Protein AF-0000000085169807 (afdb_homodimer)

Nearest PDB structures (foldseek):
  6jpi-assembly1_C  TM=6.094E-01  e=1.001E-01  Pseudomonas aeruginosa PAO1
  3f52-assembly1_A  TM=5.829E-01  e=1.635E-01  Corynebacterium glutamicum
  5d4z-assembly6_Y  TM=4.949E-01  e=1.245E-01  Salmonella phage SPC32H
  5d4z-assembly3_F  TM=4.821E-01  e=2.033E-01  Salmonella phage SPC32H
  2eby-assembly1_B  TM=5.658E-01  e=5.729E-01  Escherichia coli

InterPro domains:
  IPR001387 Cro/C1-type, helix-turn-helix domain [PF01381] (20-61)
  IPR001387 Cro/C1-type, helix-turn-helix domain [PS50943] (21-62)
  IPR001387 Cro/C1-type, helix-turn-helix domain [SM00530] (6-62)
  IPR001387 Cro/C1-type, helix-turn-helix domain [cd00093] (5-62)
  IPR010982 Lambda repressor-like, DNA-binding domain superfamily [G3DSA:1.10.260.40] (3-76)
  IPR010982 Lambda repressor-like, DNA-binding domain superfamily [SSF47413] (18-60)

pLDDT: mean 90.64, std 15.76, range [34.31, 98.38]

Sequence (206 aa):
MNTLEYLDEAKNRLGLPSDYALAKALKVSQPTISGYRAGRSRIDDDVALKLANLIGRDPLEVIATANIERAKTPEMKALWMGLLEKISKSFDTLMPRRSPRLAMNTLEYLDEAKNRLGLPSDYALAKALKVSQPTISGYRAGRSRIDDDVALKLANLIGRDPLEVIATANIERAKTPEMKALWMGLLEKISKSFDTLMPRRSPRLA

Structure (mmCIF, N/CA/C/O backbone):
data_AF-0000000085169807-model_v1
#
loop_
_entity.id
_entity.type
_entity.pdbx_description
1 polymer 'Phage protein'
#
loop_
_atom_site.group_PDB
_atom_site.id
_atom_site.type_symbol
_atom_site.label_atom_id
_atom_site.label_alt_id
_atom_site.label_comp_id
_atom_site.label_asym_id
_atom_site.label_entity_id
_atom_site.label_seq_id
_atom_site.pdbx_PDB_ins_code
_atom_site.Cartn_x
_atom_site.Cartn_y
_atom_site.Cartn_z
_atom_site.occupancy
_atom_site.B_iso_or_equiv
_atom_site.auth_seq_id
_atom_site.auth_comp_id
_atom_site.auth_asym_id
_atom_site.auth_atom_id
_atom_site.pdbx_PDB_model_num
ATOM 1 N N . MET A 1 1 ? -7.969 -14.438 5.27 1 87.69 1 MET A N 1
ATOM 2 C CA . MET A 1 1 ? -6.918 -14.836 4.332 1 87.69 1 MET A CA 1
ATOM 3 C C . MET A 1 1 ? -5.625 -14.078 4.617 1 87.69 1 MET A C 1
ATOM 5 O O . MET A 1 1 ? -5.652 -12.945 5.098 1 87.69 1 MET A O 1
ATOM 9 N N . ASN A 1 2 ? -4.434 -14.891 4.441 1 96.31 2 ASN A N 1
ATOM 10 C CA . ASN A 1 2 ? -3.125 -14.258 4.562 1 96.31 2 ASN A CA 1
ATOM 11 C C . ASN A 1 2 ? -2.379 -14.258 3.232 1 96.31 2 ASN A C 1
ATOM 13 O O . ASN A 1 2 ? -2.906 -14.711 2.219 1 96.31 2 ASN A O 1
ATOM 17 N N . THR A 1 3 ? -1.13 -13.703 3.174 1 97.69 3 THR A N 1
ATOM 18 C CA . THR A 1 3 ? -0.435 -13.5 1.907 1 97.69 3 THR A CA 1
ATOM 19 C C . THR A 1 3 ? -0.01 -14.828 1.3 1 97.69 3 THR A C 1
ATOM 21 O O . THR A 1 3 ? 0.041 -14.977 0.077 1 97.69 3 THR A O 1
ATOM 24 N N . LEU A 1 4 ? 0.294 -15.852 2.129 1 97.62 4 LEU A N 1
ATOM 25 C CA . LEU A 1 4 ? 0.657 -17.172 1.628 1 97.62 4 LEU A CA 1
ATOM 26 C C . LEU A 1 4 ? -0.527 -17.828 0.927 1 97.62 4 LEU A C 1
ATOM 28 O O . LEU A 1 4 ? -0.35 -18.531 -0.073 1 97.62 4 LEU A O 1
ATOM 32 N N . GLU A 1 5 ? -1.674 -17.609 1.477 1 97.81 5 GLU A N 1
ATOM 33 C CA . GLU A 1 5 ? -2.883 -18.125 0.848 1 97.81 5 GLU A CA 1
ATOM 34 C C . GLU A 1 5 ? -3.133 -17.469 -0.503 1 97.81 5 GLU A C 1
ATOM 36 O O . GLU A 1 5 ? -3.629 -18.109 -1.433 1 97.81 5 GLU A O 1
ATOM 41 N N . TYR A 1 6 ? -2.828 -16.156 -0.603 1 97.94 6 TYR A N 1
ATOM 42 C CA . TYR A 1 6 ? -2.941 -15.484 -1.896 1 97.94 6 TYR A CA 1
ATOM 43 C C . TYR A 1 6 ? -1.972 -16.094 -2.904 1 97.94 6 TYR A C 1
ATOM 45 O O . TYR A 1 6 ? -2.293 -16.203 -4.09 1 97.94 6 TYR A O 1
ATOM 53 N N . LEU A 1 7 ? -0.756 -16.469 -2.438 1 98 7 LEU A N 1
ATOM 54 C CA . LEU A 1 7 ? 0.203 -17.125 -3.316 1 98 7 LEU A CA 1
ATOM 55 C C . LEU A 1 7 ? -0.348 -18.453 -3.826 1 98 7 LEU A C 1
ATOM 57 O O . LEU A 1 7 ? -0.228 -18.766 -5.012 1 98 7 LEU A O 1
ATOM 61 N N . ASP A 1 8 ? -0.924 -19.203 -2.936 1 97.94 8 ASP A N 1
ATOM 62 C CA . ASP A 1 8 ? -1.529 -20.469 -3.316 1 97.94 8 ASP A CA 1
ATOM 63 C C . ASP A 1 8 ? -2.674 -20.266 -4.305 1 97.94 8 ASP A C 1
ATOM 65 O O . ASP A 1 8 ? -2.814 -21.016 -5.27 1 97.94 8 ASP A O 1
ATOM 69 N N . GLU A 1 9 ? -3.479 -19.25 -4.023 1 97.56 9 GLU A N 1
ATOM 70 C CA . GLU A 1 9 ? -4.578 -18.938 -4.934 1 97.56 9 GLU A CA 1
ATOM 71 C C . GLU A 1 9 ? -4.059 -18.594 -6.328 1 97.56 9 GLU A C 1
ATOM 73 O O . GLU A 1 9 ? -4.645 -19.016 -7.328 1 97.56 9 GLU A O 1
ATOM 78 N N . ALA A 1 10 ? -3.016 -17.859 -6.391 1 97.5 10 ALA A N 1
ATOM 79 C CA . ALA A 1 10 ? -2.412 -17.5 -7.672 1 97.5 10 ALA A CA 1
ATOM 80 C C . ALA A 1 10 ? -1.916 -18.75 -8.406 1 97.5 10 ALA A C 1
ATOM 82 O O . ALA A 1 10 ? -2.133 -18.891 -9.609 1 97.5 10 ALA A O 1
ATOM 83 N N . LYS A 1 11 ? -1.208 -19.594 -7.656 1 97.12 11 LYS A N 1
ATOM 84 C CA . LYS A 1 11 ? -0.719 -20.844 -8.242 1 97.12 11 LYS A CA 1
ATOM 85 C C . LYS A 1 11 ? -1.866 -21.656 -8.828 1 97.12 11 LYS A C 1
ATOM 87 O O . LYS A 1 11 ? -1.775 -22.141 -9.961 1 97.12 11 LYS A O 1
ATOM 92 N N . ASN A 1 12 ? -2.926 -21.781 -8.094 1 96.75 12 ASN A N 1
ATOM 93 C CA . ASN A 1 12 ? -4.086 -22.562 -8.508 1 96.75 12 ASN A CA 1
ATOM 94 C C . ASN A 1 12 ? -4.789 -21.938 -9.711 1 96.75 12 ASN A C 1
ATOM 96 O O . ASN A 1 12 ? -5.137 -22.625 -10.664 1 96.75 12 ASN A O 1
ATOM 100 N N . ARG A 1 13 ? -4.977 -20.703 -9.641 1 96.06 13 ARG A N 1
ATOM 101 C CA . ARG A 1 13 ? -5.684 -19.984 -10.703 1 96.06 13 ARG A CA 1
ATOM 102 C C . ARG A 1 13 ? -4.926 -20.078 -12.023 1 96.06 13 ARG A C 1
ATOM 104 O O . ARG A 1 13 ? -5.535 -20.188 -13.086 1 96.06 13 ARG A O 1
ATOM 111 N N . LEU A 1 14 ? -3.65 -19.969 -11.898 1 95.69 14 LEU A N 1
ATOM 112 C CA . LEU A 1 14 ? -2.826 -19.969 -13.102 1 95.69 14 LEU A CA 1
ATOM 113 C C . LEU A 1 14 ? -2.432 -21.391 -13.492 1 95.69 14 LEU A C 1
ATOM 115 O O . LEU A 1 14 ? -1.774 -21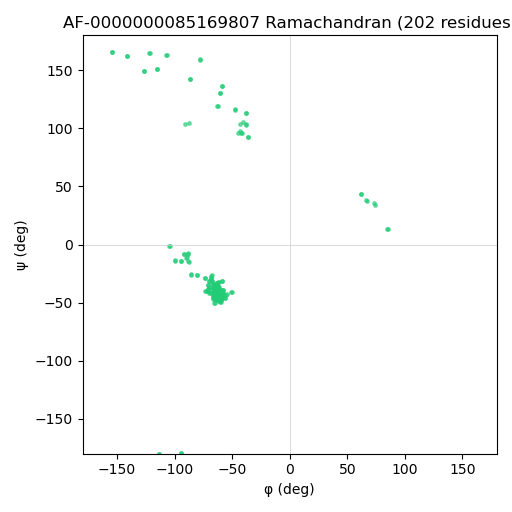.594 -14.508 1 95.69 14 LEU A O 1
ATOM 119 N N . GLY A 1 15 ? -2.732 -22.359 -12.648 1 96.81 15 GLY A N 1
ATOM 120 C CA . GLY A 1 15 ? -2.375 -23.734 -12.914 1 96.81 15 GLY A CA 1
ATOM 121 C C . GLY A 1 15 ? -0.879 -23.984 -12.891 1 96.81 15 GLY A C 1
ATOM 122 O O . GLY A 1 15 ? -0.354 -24.734 -13.719 1 96.81 15 GLY A O 1
ATOM 123 N N . LEU A 1 16 ? -0.203 -23.344 -12.008 1 96.44 16 LEU A N 1
ATOM 124 C CA . LEU A 1 16 ? 1.249 -23.469 -11.953 1 96.44 16 LEU A CA 1
ATOM 125 C C . LEU A 1 16 ? 1.659 -24.672 -11.102 1 96.44 16 LEU A C 1
ATOM 127 O O . LEU A 1 16 ? 1.077 -24.906 -10.039 1 96.44 16 LEU A O 1
ATOM 131 N N . PRO A 1 17 ? 2.711 -25.359 -11.531 1 95.94 17 PRO A N 1
ATOM 132 C CA . PRO A 1 17 ? 3.076 -26.609 -10.883 1 95.94 17 PRO A CA 1
ATOM 133 C C . PRO A 1 17 ? 4.02 -26.406 -9.695 1 95.94 17 PRO A C 1
ATOM 135 O O . PRO A 1 17 ? 4.254 -27.344 -8.922 1 95.94 17 PRO A O 1
ATOM 138 N N . SER A 1 18 ? 4.629 -25.188 -9.578 1 97.06 18 SER A N 1
ATOM 139 C CA . SER A 1 18 ? 5.656 -25 -8.555 1 97.06 18 SER A CA 1
ATOM 140 C C . SER A 1 18 ? 5.766 -23.531 -8.141 1 97.06 18 SER A C 1
ATOM 142 O O . SER A 1 18 ? 5.25 -22.656 -8.828 1 97.06 18 SER A O 1
ATOM 144 N N . ASP A 1 19 ? 6.438 -23.312 -7.031 1 97.19 19 ASP A N 1
ATOM 145 C CA . ASP A 1 19 ? 6.723 -21.953 -6.582 1 97.19 19 ASP A CA 1
ATOM 146 C C . ASP A 1 19 ? 7.691 -21.25 -7.531 1 97.19 19 ASP A C 1
ATOM 148 O O . ASP A 1 19 ? 7.637 -20.031 -7.691 1 97.19 19 ASP A O 1
ATOM 152 N N . TYR A 1 20 ? 8.539 -22.031 -8.109 1 97.06 20 TYR A N 1
ATOM 153 C CA . TYR A 1 20 ? 9.438 -21.484 -9.117 1 97.06 20 TYR A CA 1
ATOM 154 C C . TYR A 1 20 ? 8.656 -20.859 -10.266 1 97.06 20 TYR A C 1
ATOM 156 O O . TYR A 1 20 ? 8.945 -19.734 -10.68 1 97.06 20 TYR A O 1
ATOM 164 N N . ALA A 1 21 ? 7.605 -21.625 -10.734 1 97.81 21 ALA A N 1
ATOM 165 C CA . ALA A 1 21 ? 6.746 -21.109 -11.797 1 97.81 21 ALA A CA 1
ATOM 166 C C . ALA A 1 21 ? 5.992 -19.859 -11.336 1 97.81 21 ALA A C 1
ATOM 168 O O . ALA A 1 21 ? 5.82 -18.906 -12.109 1 97.81 21 ALA A O 1
ATOM 169 N N . LEU A 1 22 ? 5.562 -19.859 -10.109 1 97.69 22 LEU A N 1
ATOM 170 C CA . LEU A 1 22 ? 4.875 -18.703 -9.531 1 97.69 22 LEU A CA 1
ATOM 171 C C . LEU A 1 22 ? 5.797 -17.5 -9.477 1 97.69 22 LEU A C 1
ATOM 173 O O . LEU A 1 22 ? 5.371 -16.375 -9.75 1 97.69 22 LEU A O 1
ATOM 177 N N . ALA A 1 23 ? 7.102 -17.719 -9.078 1 97.88 23 ALA A N 1
ATOM 178 C CA . ALA A 1 23 ? 8.086 -16.641 -9.008 1 97.88 23 ALA A CA 1
ATOM 179 C C . ALA A 1 23 ? 8.242 -15.953 -10.367 1 97.88 23 ALA A C 1
ATOM 181 O O . ALA A 1 23 ? 8.297 -14.719 -10.438 1 97.88 23 ALA A O 1
ATOM 182 N N . LYS A 1 24 ? 8.203 -16.781 -11.383 1 97 24 LYS A N 1
ATOM 183 C CA . LYS A 1 24 ? 8.312 -16.234 -12.734 1 97 24 LYS A CA 1
ATOM 184 C C . LYS A 1 24 ? 7.094 -15.398 -13.102 1 97 24 LYS A C 1
ATOM 186 O O . LYS A 1 24 ? 7.227 -14.312 -13.656 1 97 24 LYS A O 1
ATOM 191 N N . ALA A 1 25 ? 5.965 -15.898 -12.719 1 96.25 25 ALA A N 1
ATOM 192 C CA . ALA A 1 25 ? 4.723 -15.188 -13.008 1 96.25 25 ALA A CA 1
ATOM 193 C C . ALA A 1 25 ? 4.68 -13.844 -12.281 1 96.25 25 ALA A C 1
ATOM 195 O O . ALA A 1 25 ? 4.156 -12.859 -12.82 1 96.25 25 ALA A O 1
ATOM 196 N N . LEU A 1 26 ? 5.258 -13.75 -11.117 1 96.88 26 LEU A N 1
ATOM 197 C CA . LEU A 1 26 ? 5.262 -12.547 -10.289 1 96.88 26 LEU A CA 1
ATOM 198 C C . LEU A 1 26 ? 6.484 -11.688 -10.578 1 96.88 26 LEU A C 1
ATOM 200 O O . LEU A 1 26 ? 6.617 -10.586 -10.039 1 96.88 26 LEU A O 1
ATOM 204 N N . LYS A 1 27 ? 7.387 -12.211 -11.367 1 96.12 27 LYS A N 1
ATOM 205 C CA . LYS A 1 27 ? 8.625 -11.547 -11.742 1 96.12 27 LYS A CA 1
ATOM 206 C C . LYS A 1 27 ? 9.5 -11.273 -10.516 1 96.12 27 LYS A C 1
ATOM 208 O O . LYS A 1 27 ? 10 -10.164 -10.336 1 96.12 27 LYS A O 1
ATOM 213 N N . VAL A 1 28 ? 9.555 -12.273 -9.703 1 96.69 28 VAL A N 1
ATOM 214 C CA . VAL A 1 28 ? 10.5 -12.258 -8.586 1 96.69 28 VAL A CA 1
ATOM 215 C C . VAL A 1 28 ? 11.43 -13.461 -8.68 1 96.69 28 VAL A C 1
ATOM 217 O O . VAL A 1 28 ? 11.172 -14.398 -9.445 1 96.69 28 VAL A O 1
ATOM 220 N N . SER A 1 29 ? 12.508 -13.352 -7.91 1 97.44 29 SER A N 1
ATOM 221 C CA . SER A 1 29 ? 13.469 -14.445 -7.945 1 97.44 29 SER A CA 1
ATOM 222 C C . SER A 1 29 ? 12.984 -15.633 -7.121 1 97.44 29 SER A C 1
ATOM 224 O O . SER A 1 29 ? 12.117 -15.484 -6.254 1 97.44 29 SER A O 1
ATOM 226 N N . GLN A 1 30 ? 13.523 -16.781 -7.418 1 97.25 30 GLN A N 1
ATOM 227 C CA . GLN A 1 30 ? 13.203 -18 -6.676 1 97.25 30 GLN A CA 1
ATOM 228 C C . GLN A 1 30 ? 13.539 -17.844 -5.195 1 97.25 30 GLN A C 1
ATOM 230 O O . GLN A 1 30 ? 12.75 -18.234 -4.332 1 97.25 30 GLN A O 1
ATOM 235 N N . PRO A 1 31 ? 14.688 -17.234 -4.898 1 98.06 31 PRO A N 1
ATOM 236 C CA . PRO A 1 31 ? 14.969 -17.047 -3.473 1 98.06 31 PRO A CA 1
ATOM 237 C C . PRO A 1 31 ? 13.938 -16.156 -2.787 1 98.06 31 PRO A C 1
ATOM 239 O O . PRO A 1 31 ? 13.625 -16.344 -1.608 1 98.06 31 PRO A O 1
ATOM 242 N N . THR A 1 32 ? 13.391 -15.195 -3.51 1 97.69 32 THR A N 1
ATOM 243 C CA . THR A 1 32 ? 12.406 -14.273 -2.947 1 97.69 32 THR A CA 1
ATOM 244 C C . THR A 1 32 ? 11.125 -15.016 -2.568 1 97.69 32 THR A C 1
ATOM 246 O O . THR A 1 32 ? 10.633 -14.883 -1.445 1 97.69 32 THR A O 1
ATOM 249 N N . ILE A 1 33 ? 10.617 -15.812 -3.535 1 97.69 33 ILE A N 1
ATOM 250 C CA . ILE A 1 33 ? 9.391 -16.547 -3.258 1 97.69 33 ILE A CA 1
ATOM 251 C C . ILE A 1 33 ? 9.641 -17.578 -2.15 1 97.69 33 ILE A C 1
ATOM 253 O O . ILE A 1 33 ? 8.781 -17.781 -1.289 1 97.69 33 ILE A O 1
ATOM 257 N N . SER A 1 34 ? 10.773 -18.219 -2.18 1 97.88 34 SER A N 1
ATOM 258 C CA . SER A 1 34 ? 11.141 -19.156 -1.121 1 97.88 34 SER A CA 1
ATOM 259 C C . SER A 1 34 ? 11.188 -18.469 0.236 1 97.88 34 SER A C 1
ATOM 261 O O . SER A 1 34 ? 10.766 -19.031 1.244 1 97.88 34 SER A O 1
ATOM 263 N N . GLY A 1 35 ? 11.68 -17.266 0.287 1 97.75 35 GLY A N 1
ATOM 264 C CA . GLY A 1 35 ? 11.711 -16.469 1.508 1 97.75 35 GLY A CA 1
ATOM 265 C C . GLY A 1 35 ? 10.328 -16.141 2.043 1 97.75 35 GLY A C 1
ATOM 266 O O . GLY A 1 35 ? 10.109 -16.172 3.256 1 97.75 35 GLY A O 1
ATOM 267 N N . TYR A 1 36 ? 9.445 -15.836 1.126 1 97.69 36 TYR A N 1
ATOM 268 C CA . TYR A 1 36 ? 8.062 -15.602 1.532 1 97.69 36 TYR A CA 1
ATOM 269 C C . TYR A 1 36 ? 7.473 -16.844 2.201 1 97.69 36 TYR A C 1
ATOM 271 O O . TYR A 1 36 ? 6.871 -16.75 3.273 1 97.69 36 TYR A O 1
ATOM 279 N N . ARG A 1 37 ? 7.711 -18 1.562 1 97 37 ARG A N 1
ATOM 280 C CA . ARG A 1 37 ? 7.152 -19.266 2.023 1 97 37 ARG A CA 1
ATOM 281 C C . ARG A 1 37 ? 7.746 -19.656 3.369 1 97 37 ARG A C 1
ATOM 283 O O . ARG A 1 37 ? 7.039 -20.188 4.234 1 97 37 ARG A O 1
ATOM 290 N N . ALA A 1 38 ? 8.984 -19.312 3.531 1 97.38 38 ALA A N 1
ATOM 291 C CA . ALA A 1 38 ? 9.711 -19.719 4.73 1 97.38 38 ALA A CA 1
ATOM 292 C C . ALA A 1 38 ? 9.547 -18.688 5.844 1 97.38 38 ALA A C 1
ATOM 294 O O . ALA A 1 38 ? 10 -18.906 6.973 1 97.38 38 ALA A O 1
ATOM 295 N N . GLY A 1 39 ? 9.023 -17.562 5.555 1 96.12 39 GLY A N 1
ATOM 296 C CA . GLY A 1 39 ? 8.828 -16.531 6.555 1 96.12 39 GLY A CA 1
ATOM 297 C C . GLY A 1 39 ? 10.062 -15.672 6.773 1 96.12 39 GLY A C 1
ATOM 298 O O . GLY A 1 39 ? 10.133 -14.914 7.742 1 96.12 39 GLY A O 1
ATOM 299 N N . ARG A 1 40 ? 11.023 -15.773 5.879 1 96.88 40 ARG A N 1
ATOM 300 C CA . ARG A 1 40 ? 12.258 -15.008 5.992 1 96.88 40 ARG A CA 1
ATOM 301 C C . ARG A 1 40 ? 12.062 -13.578 5.492 1 96.88 40 ARG A C 1
ATOM 303 O O . ARG A 1 40 ? 12.828 -12.68 5.848 1 96.88 40 ARG A O 1
ATOM 310 N N . SER A 1 41 ? 11.125 -13.352 4.605 1 96.19 41 SER A N 1
ATOM 311 C CA . SER A 1 41 ? 10.734 -12.039 4.102 1 96.19 41 SER A CA 1
ATOM 312 C C . SER A 1 41 ? 9.227 -11.945 3.906 1 96.19 41 SER A C 1
ATOM 314 O O . SER A 1 41 ? 8.523 -12.961 3.955 1 96.19 41 SER A O 1
ATOM 316 N N . ARG A 1 42 ? 8.805 -10.766 3.822 1 96.19 42 ARG A N 1
ATOM 317 C CA . ARG A 1 42 ? 7.375 -10.547 3.662 1 96.19 42 ARG A CA 1
ATOM 318 C C . ARG A 1 42 ? 7.066 -9.906 2.312 1 96.19 42 ARG A C 1
ATOM 320 O O . ARG A 1 42 ? 7.898 -9.188 1.758 1 96.19 42 ARG A O 1
ATOM 327 N N . ILE A 1 43 ? 5.961 -10.188 1.87 1 97.25 43 ILE A N 1
ATOM 328 C CA . ILE A 1 43 ? 5.512 -9.648 0.591 1 97.25 43 ILE A CA 1
ATOM 329 C C . ILE A 1 43 ? 5.469 -8.125 0.657 1 97.25 43 ILE A C 1
ATOM 331 O O . ILE A 1 43 ? 4.953 -7.555 1.62 1 97.25 43 ILE A O 1
ATOM 335 N N . ASP A 1 44 ? 6.055 -7.496 -0.326 1 96.19 44 ASP A N 1
ATOM 336 C CA . ASP A 1 44 ? 6.016 -6.039 -0.365 1 96.19 44 ASP A CA 1
ATOM 337 C C . ASP A 1 44 ? 4.855 -5.539 -1.224 1 96.19 44 ASP A C 1
ATOM 339 O O . ASP A 1 44 ? 4.07 -6.34 -1.737 1 96.19 44 ASP A O 1
ATOM 343 N N . ASP A 1 45 ? 4.68 -4.27 -1.383 1 97.5 45 ASP A N 1
ATOM 344 C CA . ASP A 1 45 ? 3.494 -3.711 -2.02 1 97.5 45 ASP A CA 1
ATOM 345 C C . ASP A 1 45 ? 3.492 -3.994 -3.521 1 97.5 45 ASP A C 1
ATOM 347 O O . ASP A 1 45 ? 2.43 -4.168 -4.125 1 97.5 45 ASP A O 1
ATOM 351 N N . ASP A 1 46 ? 4.719 -3.982 -4.137 1 97.75 46 ASP A N 1
ATOM 352 C CA . ASP A 1 46 ? 4.812 -4.301 -5.559 1 97.75 46 ASP A CA 1
ATOM 353 C C . ASP A 1 46 ? 4.293 -5.711 -5.84 1 97.75 46 ASP A C 1
ATOM 355 O O . ASP A 1 46 ? 3.459 -5.906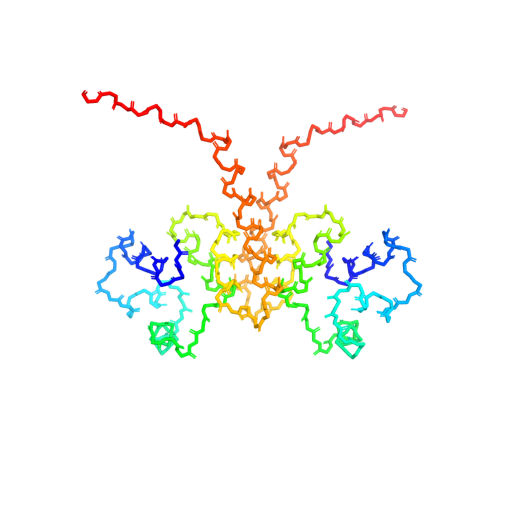 -6.723 1 97.75 46 ASP A O 1
ATOM 359 N N . VAL A 1 47 ? 4.785 -6.605 -5.07 1 97.62 47 VAL A N 1
ATOM 360 C CA . VAL A 1 47 ? 4.367 -7.992 -5.25 1 97.62 47 VAL A CA 1
ATOM 361 C C . VAL A 1 47 ? 2.891 -8.141 -4.895 1 97.62 47 VAL A C 1
ATOM 363 O O . VAL A 1 47 ? 2.156 -8.875 -5.559 1 97.62 47 VAL A O 1
ATOM 366 N N . ALA A 1 48 ? 2.41 -7.426 -3.818 1 98.19 48 ALA A N 1
ATOM 367 C CA . ALA A 1 48 ? 1.005 -7.477 -3.424 1 98.19 48 ALA A CA 1
ATOM 368 C C . ALA A 1 48 ? 0.097 -7.02 -4.562 1 98.19 48 ALA A C 1
ATOM 370 O O . ALA A 1 48 ? -0.947 -7.625 -4.812 1 98.19 48 ALA A O 1
ATOM 371 N N . LEU A 1 49 ? 0.521 -5.98 -5.234 1 98.31 49 LEU A N 1
ATOM 372 C CA . LEU A 1 49 ? -0.272 -5.473 -6.348 1 98.31 49 LEU A CA 1
ATOM 373 C C . LEU A 1 49 ? -0.306 -6.477 -7.496 1 98.31 49 LEU A C 1
ATOM 375 O O . LEU A 1 49 ? -1.371 -6.758 -8.047 1 98.31 49 LEU A O 1
ATOM 379 N N . LYS A 1 50 ? 0.84 -7.043 -7.816 1 97.88 50 LYS A N 1
ATOM 380 C CA . LYS A 1 50 ? 0.897 -8.055 -8.867 1 97.88 50 LYS A CA 1
ATOM 381 C C . LYS A 1 50 ? 0.016 -9.258 -8.523 1 97.88 50 LYS A C 1
ATOM 383 O O . LYS A 1 50 ? -0.714 -9.758 -9.375 1 97.88 50 LYS A O 1
ATOM 388 N N . LEU A 1 51 ? 0.135 -9.633 -7.301 1 97.81 51 LEU A N 1
ATOM 389 C CA . LEU A 1 51 ? -0.645 -10.773 -6.824 1 97.81 51 LEU A CA 1
ATOM 390 C C . LEU A 1 51 ? -2.141 -10.492 -6.945 1 97.81 51 LEU A C 1
ATOM 392 O O . LEU A 1 51 ? -2.895 -11.336 -7.438 1 97.81 51 LEU A O 1
ATOM 396 N N . ALA A 1 52 ? -2.564 -9.336 -6.469 1 97.5 52 ALA A N 1
ATOM 397 C CA . ALA A 1 52 ? -3.975 -8.961 -6.551 1 97.5 52 ALA A CA 1
ATOM 398 C C . ALA A 1 52 ? -4.48 -9.031 -7.988 1 97.5 52 ALA A C 1
ATOM 400 O O . ALA A 1 52 ? -5.555 -9.578 -8.25 1 97.5 52 ALA A O 1
ATOM 401 N N . ASN A 1 53 ? -3.697 -8.547 -8.891 1 96.5 53 ASN A N 1
ATOM 402 C CA . ASN A 1 53 ? -4.059 -8.555 -10.305 1 96.5 53 ASN A CA 1
ATOM 403 C C . ASN A 1 53 ? -4.148 -9.977 -10.859 1 96.5 53 ASN A C 1
ATOM 405 O O . ASN A 1 53 ? -5.062 -10.297 -11.617 1 96.5 53 ASN A O 1
ATOM 409 N N . LEU A 1 54 ? -3.223 -10.75 -10.453 1 95.44 54 LEU A N 1
ATOM 410 C CA . LEU A 1 54 ? -3.166 -12.125 -10.945 1 95.44 54 LEU A CA 1
ATOM 411 C C . LEU A 1 54 ? -4.391 -12.914 -10.492 1 95.44 54 LEU A C 1
ATOM 413 O O . LEU A 1 54 ? -4.906 -13.75 -11.242 1 95.44 54 LEU A O 1
ATOM 417 N N . ILE A 1 55 ? -4.863 -12.641 -9.297 1 96.31 55 ILE A N 1
ATOM 418 C CA . ILE A 1 55 ? -5.926 -13.484 -8.758 1 96.31 55 ILE A CA 1
ATOM 419 C C . ILE A 1 55 ? -7.262 -12.75 -8.852 1 96.31 55 ILE A C 1
ATOM 421 O O . ILE A 1 55 ? -8.289 -13.258 -8.383 1 96.31 55 ILE A O 1
ATOM 425 N N . GLY A 1 56 ? -7.238 -11.547 -9.344 1 94.88 56 GLY A N 1
ATOM 426 C CA . GLY A 1 56 ? -8.469 -10.805 -9.57 1 94.88 56 GLY A CA 1
ATOM 427 C C . GLY A 1 56 ? -9.102 -10.289 -8.289 1 94.88 56 GLY A C 1
ATOM 428 O O . GLY A 1 56 ? -10.328 -10.266 -8.172 1 94.88 56 GLY A O 1
ATOM 429 N N . ARG A 1 57 ? -8.391 -9.93 -7.352 1 94.31 57 ARG A N 1
ATOM 430 C CA . ARG A 1 57 ? -8.875 -9.391 -6.086 1 94.31 57 ARG A CA 1
ATOM 431 C C . ARG A 1 57 ? -8.617 -7.887 -6 1 94.31 57 ARG A C 1
ATOM 433 O O . ARG A 1 57 ? -7.797 -7.348 -6.75 1 94.31 57 ARG A O 1
ATOM 440 N N . ASP A 1 58 ? -9.328 -7.324 -5.082 1 94.56 58 ASP A N 1
ATOM 441 C CA . ASP A 1 58 ? -9.109 -5.902 -4.828 1 94.56 58 ASP A CA 1
ATOM 442 C C . ASP A 1 58 ? -7.684 -5.637 -4.355 1 94.56 58 ASP A C 1
ATOM 444 O O . ASP A 1 58 ? -7.254 -6.176 -3.334 1 94.56 58 ASP A O 1
ATOM 448 N N . PRO A 1 59 ? -6.922 -4.824 -5.125 1 96.62 59 PRO A N 1
ATOM 449 C CA . PRO A 1 59 ? -5.547 -4.531 -4.719 1 96.62 59 PRO A CA 1
ATOM 450 C C . PRO A 1 59 ? -5.445 -4.078 -3.262 1 96.62 59 PRO A C 1
ATOM 452 O O . PRO A 1 59 ? -4.516 -4.477 -2.553 1 96.62 59 PRO A O 1
ATOM 455 N N . LEU A 1 60 ? -6.352 -3.281 -2.84 1 96.31 60 LEU A N 1
ATOM 456 C CA . LEU A 1 60 ? -6.281 -2.748 -1.484 1 96.31 60 LEU A CA 1
ATOM 457 C C . LEU A 1 60 ? -6.441 -3.859 -0.453 1 96.31 60 LEU A C 1
ATOM 459 O O . LEU A 1 60 ? -5.836 -3.811 0.619 1 96.31 60 LEU A O 1
ATOM 463 N N . GLU A 1 61 ? -7.262 -4.871 -0.738 1 96.31 61 GLU A N 1
ATOM 464 C CA . GLU A 1 61 ? -7.406 -6.016 0.158 1 96.31 61 GLU A CA 1
ATOM 465 C C . GLU A 1 61 ? -6.074 -6.73 0.364 1 96.31 61 GLU A C 1
ATOM 467 O O . GLU A 1 61 ? -5.68 -7.004 1.5 1 96.31 61 GLU A O 1
ATOM 472 N N . VAL A 1 62 ? -5.383 -6.996 -0.715 1 97.75 62 VAL A N 1
ATOM 473 C CA . VAL A 1 62 ? -4.133 -7.746 -0.664 1 97.75 62 VAL A CA 1
ATOM 474 C C . VAL A 1 62 ? -3.041 -6.887 -0.029 1 97.75 62 VAL A C 1
ATOM 476 O O . VAL A 1 62 ? -2.268 -7.367 0.804 1 97.75 62 VAL A O 1
ATOM 479 N N . ILE A 1 63 ? -3.002 -5.605 -0.355 1 98.19 63 ILE A N 1
ATOM 480 C CA . ILE A 1 63 ? -2.014 -4.68 0.185 1 98.19 63 ILE A CA 1
ATOM 481 C C . ILE A 1 63 ? -2.223 -4.52 1.689 1 98.19 63 ILE A C 1
ATOM 483 O O . ILE A 1 63 ? -1.264 -4.562 2.465 1 98.19 63 ILE A O 1
ATOM 487 N N . ALA A 1 64 ? -3.484 -4.379 2.086 1 98.38 64 ALA A N 1
ATOM 488 C CA . ALA A 1 64 ? -3.779 -4.254 3.51 1 98.38 64 ALA A CA 1
ATOM 489 C C . ALA A 1 64 ? -3.357 -5.508 4.27 1 98.38 64 ALA A C 1
ATOM 491 O O . ALA A 1 64 ? -2.777 -5.418 5.355 1 98.38 64 ALA A O 1
ATOM 492 N N . THR A 1 65 ? -3.652 -6.648 3.688 1 98.19 65 THR A N 1
ATOM 493 C CA . THR A 1 65 ? -3.273 -7.914 4.305 1 98.19 65 THR A CA 1
ATOM 494 C C . THR A 1 65 ? -1.761 -7.996 4.488 1 98.19 65 THR A C 1
ATOM 496 O O . THR A 1 65 ? -1.278 -8.375 5.559 1 98.19 65 THR A O 1
ATOM 499 N N . ALA A 1 66 ? -1.047 -7.613 3.469 1 98.25 66 ALA A N 1
ATOM 500 C CA . ALA A 1 66 ? 0.412 -7.629 3.531 1 98.25 66 ALA A CA 1
ATOM 501 C C . ALA A 1 66 ? 0.927 -6.68 4.609 1 98.25 66 ALA A C 1
ATOM 503 O O . ALA A 1 66 ? 1.852 -7.016 5.352 1 98.25 66 ALA A O 1
ATOM 504 N N . ASN A 1 67 ? 0.326 -5.5 4.719 1 98.38 67 ASN A N 1
ATOM 505 C CA . ASN A 1 67 ? 0.786 -4.504 5.684 1 98.38 67 ASN A CA 1
ATOM 506 C C . ASN A 1 67 ? 0.404 -4.883 7.109 1 98.38 67 ASN A C 1
ATOM 508 O O . ASN A 1 67 ? 1.104 -4.527 8.062 1 98.38 67 ASN A O 1
ATOM 512 N N . ILE A 1 68 ? -0.683 -5.609 7.254 1 98 68 ILE A N 1
ATOM 513 C CA . ILE A 1 68 ? -1.003 -6.164 8.562 1 98 68 ILE A CA 1
ATOM 514 C C . ILE A 1 68 ? 0.114 -7.102 9.016 1 98 68 ILE A C 1
ATOM 516 O O . ILE A 1 68 ? 0.573 -7.027 10.156 1 98 68 ILE A O 1
ATOM 520 N N . GLU A 1 69 ? 0.536 -7.934 8.109 1 97.56 69 GLU A N 1
ATOM 521 C CA . GLU A 1 69 ? 1.569 -8.914 8.422 1 97.56 69 GLU A CA 1
ATOM 522 C C . GLU A 1 69 ? 2.914 -8.242 8.68 1 97.56 69 GLU A C 1
ATOM 524 O O . GLU A 1 69 ? 3.727 -8.742 9.461 1 97.56 69 GLU A O 1
ATOM 529 N N . ARG A 1 70 ? 3.121 -7.078 8.094 1 96.5 70 ARG A N 1
ATOM 530 C CA . ARG A 1 70 ? 4.406 -6.402 8.227 1 96.5 70 ARG A CA 1
ATOM 531 C C . ARG A 1 70 ? 4.387 -5.395 9.375 1 96.5 70 ARG A C 1
ATOM 533 O O . ARG A 1 70 ? 5.434 -4.91 9.805 1 96.5 70 ARG A O 1
ATOM 540 N N . ALA A 1 71 ? 3.258 -5.062 9.867 1 96.69 71 ALA A N 1
ATOM 541 C CA . ALA A 1 71 ? 3.117 -4.023 10.883 1 96.69 71 ALA A CA 1
ATOM 542 C C . ALA A 1 71 ? 3.936 -4.363 12.133 1 96.69 71 ALA A C 1
ATOM 544 O O . ALA A 1 71 ? 3.92 -5.504 12.602 1 96.69 71 ALA A O 1
ATOM 545 N N . LYS A 1 72 ? 4.629 -3.346 12.648 1 94.56 72 LYS A N 1
ATOM 546 C CA . LYS A 1 72 ? 5.543 -3.568 13.766 1 94.56 72 LYS A CA 1
ATOM 547 C C . LYS A 1 72 ? 4.898 -3.164 15.094 1 94.56 72 LYS A C 1
ATOM 549 O O . LYS A 1 72 ? 5.418 -3.479 16.156 1 94.56 72 LYS A O 1
ATOM 554 N N . THR A 1 73 ? 3.779 -2.428 15.062 1 96.62 73 THR A N 1
ATOM 555 C CA . THR A 1 73 ? 3.096 -1.976 16.266 1 96.62 73 THR A CA 1
ATOM 556 C C . THR A 1 73 ? 1.625 -2.385 16.234 1 96.62 73 THR A C 1
ATOM 558 O O . THR A 1 73 ? 1.03 -2.512 15.172 1 96.62 73 THR A O 1
ATOM 561 N N . PRO A 1 74 ? 1.06 -2.623 17.422 1 97.62 74 PRO A N 1
ATOM 562 C CA . PRO A 1 74 ? -0.368 -2.951 17.469 1 97.62 74 PRO A CA 1
ATOM 563 C C . PRO A 1 74 ? -1.245 -1.852 16.875 1 97.62 74 PRO A C 1
ATOM 565 O O . PRO A 1 74 ? -2.295 -2.141 16.297 1 97.62 74 PRO A O 1
ATOM 568 N N . GLU A 1 75 ? -0.819 -0.705 17 1 96.88 75 GLU A N 1
ATOM 569 C CA . GLU A 1 75 ? -1.583 0.426 16.484 1 96.88 75 GLU A CA 1
ATOM 570 C C . GLU A 1 75 ? -1.703 0.362 14.961 1 96.88 75 GLU A C 1
ATOM 572 O O . GLU A 1 75 ? -2.795 0.522 14.414 1 96.88 75 GLU A O 1
ATOM 577 N N . MET A 1 76 ? -0.551 0.127 14.344 1 97.62 76 MET A N 1
ATOM 578 C CA . MET A 1 76 ? -0.584 0.085 12.891 1 97.62 76 MET A CA 1
ATOM 579 C C . MET A 1 76 ? -1.318 -1.158 12.398 1 97.62 76 MET A C 1
ATOM 581 O O . MET A 1 76 ? -2.029 -1.107 11.391 1 97.62 76 MET A O 1
ATOM 585 N N . LYS A 1 77 ? -1.13 -2.213 13.117 1 98.12 77 LYS A N 1
ATOM 586 C CA . LYS A 1 77 ? -1.904 -3.4 12.773 1 98.12 77 LYS A CA 1
ATOM 587 C C . LYS A 1 77 ? -3.402 -3.115 12.82 1 98.12 77 LYS A C 1
ATOM 589 O O . LYS A 1 77 ? -4.145 -3.486 11.906 1 98.12 77 LYS A O 1
ATOM 594 N N . ALA A 1 78 ? -3.836 -2.457 13.828 1 98.25 78 ALA A N 1
ATOM 595 C CA . ALA A 1 78 ? -5.246 -2.129 14.023 1 98.25 78 ALA A CA 1
ATOM 596 C C . ALA A 1 78 ? -5.746 -1.192 12.922 1 98.25 78 ALA A C 1
ATOM 598 O O . ALA A 1 78 ? -6.867 -1.342 12.438 1 98.25 78 ALA A O 1
ATOM 599 N N . LEU A 1 79 ? -4.887 -0.275 12.508 1 97.75 79 LEU A N 1
ATOM 600 C CA . LEU A 1 79 ? -5.27 0.67 11.461 1 97.75 79 LEU A CA 1
ATOM 601 C C . LEU A 1 79 ? -5.484 -0.046 10.133 1 97.75 79 LEU A C 1
ATOM 603 O O . LEU A 1 79 ? -6.457 0.23 9.43 1 97.75 79 LEU A O 1
ATOM 607 N N . TRP A 1 80 ? -4.625 -0.957 9.859 1 98.31 80 TRP A N 1
ATOM 608 C CA . TRP A 1 80 ? -4.746 -1.707 8.609 1 98.31 80 TRP A CA 1
ATOM 609 C C . TRP A 1 80 ? -5.938 -2.656 8.664 1 98.31 80 TRP A C 1
ATOM 611 O O . TRP A 1 80 ? -6.633 -2.844 7.66 1 98.31 80 TRP A O 1
ATOM 621 N N . MET A 1 81 ? -6.156 -3.252 9.828 1 98 81 MET A N 1
ATOM 622 C CA . MET A 1 81 ? -7.312 -4.129 9.984 1 98 81 MET A CA 1
ATOM 623 C C . MET A 1 81 ? -8.617 -3.346 9.836 1 98 81 MET A C 1
ATOM 625 O O . MET A 1 81 ? -9.586 -3.852 9.266 1 98 81 MET A O 1
ATOM 629 N N . GLY A 1 82 ? -8.617 -2.197 10.414 1 97.56 82 GLY A N 1
ATOM 630 C CA . GLY A 1 82 ? -9.773 -1.34 10.227 1 97.56 82 GLY A CA 1
ATOM 631 C C . GLY A 1 82 ? -10.055 -1.034 8.766 1 97.56 82 GLY A C 1
ATOM 632 O O . GLY A 1 82 ? -11.211 -1.04 8.344 1 97.56 82 GLY A O 1
ATOM 633 N N . LEU A 1 83 ? -8.984 -0.767 8 1 96.44 83 LEU A N 1
ATOM 634 C CA . LEU A 1 83 ? -9.133 -0.518 6.57 1 96.44 83 LEU A CA 1
ATOM 635 C C . LEU A 1 83 ? -9.688 -1.746 5.859 1 96.44 83 LEU A C 1
ATOM 637 O O . LEU A 1 83 ? -10.578 -1.63 5.016 1 96.44 83 LEU A O 1
ATOM 641 N N . LEU A 1 84 ? -9.18 -2.896 6.176 1 95.75 84 LEU A N 1
ATOM 642 C CA . LEU A 1 84 ? -9.641 -4.133 5.555 1 95.75 84 LEU A CA 1
ATOM 643 C C . LEU A 1 84 ? -11.117 -4.379 5.859 1 95.75 84 LEU A C 1
ATOM 645 O O . LEU A 1 84 ? -11.867 -4.836 4.992 1 95.75 84 LEU A O 1
ATOM 649 N N . GLU A 1 85 ? -11.516 -4.074 7.027 1 95.12 85 GLU A N 1
ATOM 650 C CA . GLU A 1 85 ? -12.914 -4.234 7.426 1 95.12 85 GLU A CA 1
ATOM 651 C C . GLU A 1 85 ? -13.828 -3.312 6.629 1 95.12 85 GLU A C 1
ATOM 653 O O . GLU A 1 85 ? -14.914 -3.717 6.211 1 95.12 85 GLU A O 1
ATOM 658 N N . LYS A 1 86 ? -13.43 -2.141 6.387 1 92.31 86 LYS A N 1
ATOM 659 C CA . LYS A 1 86 ? -14.219 -1.181 5.617 1 92.31 86 LYS A CA 1
ATOM 660 C C . LYS A 1 86 ? -14.383 -1.643 4.172 1 92.31 86 LYS A C 1
ATOM 662 O O . LYS A 1 86 ? -15.469 -1.517 3.598 1 92.31 86 LYS A O 1
ATOM 667 N N . ILE A 1 87 ? -13.297 -2.217 3.637 1 88.69 87 ILE A N 1
ATOM 668 C CA . ILE A 1 87 ? -13.336 -2.73 2.271 1 88.69 87 ILE A CA 1
ATOM 669 C C . ILE A 1 87 ? -14.336 -3.885 2.182 1 88.69 87 ILE A C 1
ATOM 671 O O . ILE A 1 87 ? -15.141 -3.945 1.253 1 88.69 87 ILE A O 1
ATOM 675 N N . SER A 1 88 ? -14.227 -4.758 3.115 1 87.5 88 SER A N 1
ATOM 676 C CA . SER A 1 88 ? -15.109 -5.922 3.133 1 87.5 88 SER A CA 1
ATOM 677 C C . SER A 1 88 ? -16.562 -5.512 3.279 1 87.5 88 SER A C 1
ATOM 679 O O . SER A 1 88 ? -17.453 -6.078 2.625 1 87.5 88 SER A O 1
ATOM 681 N N . LYS A 1 89 ? -16.875 -4.57 3.994 1 83.69 89 LYS A N 1
ATOM 682 C CA . LYS A 1 89 ? -18.234 -4.086 4.215 1 83.69 89 LYS A CA 1
ATOM 683 C C . LYS A 1 89 ? -18.797 -3.428 2.961 1 83.69 89 LYS A C 1
ATOM 685 O O . LYS A 1 89 ? -19.984 -3.568 2.656 1 83.69 89 LYS A O 1
ATOM 690 N N . SER A 1 90 ? -17.922 -2.643 2.307 1 76.5 90 SER A N 1
ATOM 691 C CA . SER A 1 90 ? -18.359 -2.006 1.07 1 76.5 90 SER A CA 1
ATOM 692 C C . SER A 1 90 ? -18.734 -3.043 0.012 1 76.5 90 SER A C 1
ATOM 694 O O . SER A 1 90 ? -19.688 -2.859 -0.74 1 76.5 90 SER A O 1
ATOM 696 N N . PHE A 1 91 ? -18.047 -4.113 -0.049 1 71.19 91 PHE A N 1
ATOM 697 C CA . PHE A 1 91 ? -18.297 -5.191 -0.997 1 71.19 91 PHE A CA 1
ATOM 698 C C . PHE A 1 91 ? -19.547 -5.965 -0.605 1 71.19 91 PHE A C 1
ATOM 700 O O . PHE A 1 91 ? -20.344 -6.367 -1.469 1 71.19 91 PHE A O 1
ATOM 707 N N . ASP A 1 92 ? -19.719 -6.195 0.7 1 66.88 92 ASP A N 1
ATOM 708 C CA . ASP A 1 92 ? -20.906 -6.906 1.177 1 66.88 92 ASP A CA 1
ATOM 709 C C . ASP A 1 92 ? -22.188 -6.129 0.857 1 66.88 92 ASP A C 1
ATOM 711 O O . ASP A 1 92 ? -23.219 -6.723 0.58 1 66.88 92 ASP A O 1
ATOM 715 N N . THR A 1 93 ? -21.984 -4.809 0.972 1 62.38 93 THR A N 1
ATOM 716 C CA . THR A 1 93 ? -23.156 -3.982 0.671 1 62.38 93 THR A CA 1
ATOM 717 C C . THR A 1 9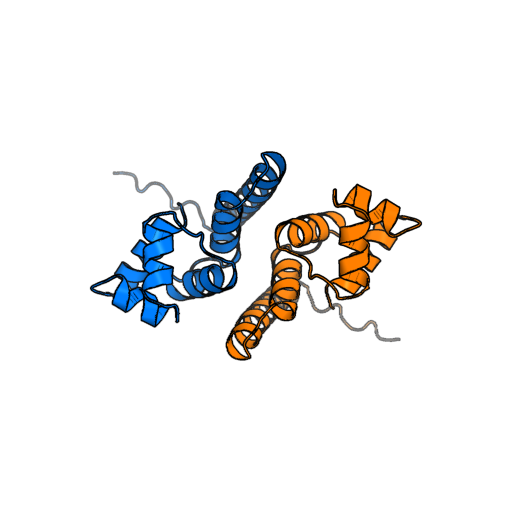3 ? -23.5 -4.051 -0.814 1 62.38 93 THR A C 1
ATOM 719 O O . THR A 1 93 ? -24.672 -3.963 -1.192 1 62.38 93 THR A O 1
ATOM 722 N N . LEU A 1 94 ? -22.547 -4.258 -1.584 1 56.69 94 LEU A N 1
ATOM 723 C CA . LEU A 1 94 ? -22.766 -4.324 -3.025 1 56.69 94 LEU A CA 1
ATOM 724 C C . LEU A 1 94 ? -23.172 -5.73 -3.447 1 56.69 94 LEU A C 1
ATOM 726 O O . LEU A 1 94 ? -23.703 -5.926 -4.543 1 56.69 94 LEU A O 1
ATOM 730 N N . MET A 1 95 ? -22.812 -6.672 -2.725 1 53.94 95 MET A N 1
ATOM 731 C CA . MET A 1 95 ? -23.188 -8.039 -3.066 1 53.94 95 MET A CA 1
ATOM 732 C C . MET A 1 95 ? -24.547 -8.391 -2.465 1 53.94 95 MET A C 1
ATOM 734 O O . MET A 1 95 ? -24.719 -8.359 -1.244 1 53.94 95 MET A O 1
ATOM 738 N N . PRO A 1 96 ? -25.578 -8.43 -3.23 1 48.84 96 PRO A N 1
ATOM 739 C CA . PRO A 1 96 ? -26.844 -8.93 -2.68 1 48.84 96 PRO A CA 1
ATOM 740 C C . PRO A 1 96 ? -26.672 -10.242 -1.92 1 48.84 96 PRO A C 1
ATOM 742 O O . PRO A 1 96 ? -25.797 -11.047 -2.258 1 48.84 96 PRO A O 1
ATOM 745 N N . ARG A 1 97 ? -26.922 -10.266 -0.572 1 47.84 97 ARG A N 1
ATOM 746 C CA . ARG A 1 97 ? -26.875 -11.492 0.213 1 47.84 97 ARG A CA 1
ATOM 747 C C . ARG A 1 97 ? -27.406 -12.68 -0.589 1 47.84 97 ARG A C 1
ATOM 749 O O . ARG A 1 97 ? -28.531 -12.641 -1.086 1 47.84 97 ARG A O 1
ATOM 756 N N . ARG A 1 98 ? -26.594 -13.375 -1.247 1 48.66 98 ARG A N 1
ATOM 757 C CA . ARG A 1 98 ? -27.172 -14.578 -1.836 1 48.66 98 ARG A CA 1
ATOM 758 C C . ARG A 1 98 ? -28.141 -15.25 -0.867 1 48.66 98 ARG A C 1
ATOM 760 O O . ARG A 1 98 ? -27.812 -15.438 0.31 1 48.66 98 ARG A O 1
ATOM 767 N N . SER A 1 99 ? -29.422 -15.156 -1.065 1 44.88 99 SER A N 1
ATOM 768 C CA . SER A 1 99 ? -30.5 -15.82 -0.341 1 44.88 99 SER A CA 1
ATOM 769 C C . SER A 1 99 ? -30.109 -17.25 0.034 1 44.88 99 SER A C 1
ATOM 771 O O . SER A 1 99 ? -29.516 -17.969 -0.774 1 44.88 99 SER A O 1
ATOM 773 N N . PRO A 1 100 ? -29.922 -17.641 1.34 1 44.91 100 PRO A N 1
ATOM 774 C CA . PRO A 1 100 ? -29.703 -19.047 1.673 1 44.91 100 PRO A CA 1
ATOM 775 C C . PRO A 1 100 ? -30.609 -19.984 0.883 1 44.91 100 PRO A C 1
ATOM 777 O O . PRO A 1 100 ? -31.812 -19.766 0.816 1 44.91 100 PRO A O 1
ATOM 780 N N . ARG A 1 101 ? -30.266 -20.562 -0.173 1 41.16 101 ARG A N 1
ATOM 781 C CA . ARG A 1 101 ? -31.078 -21.562 -0.861 1 41.16 101 ARG A CA 1
ATOM 782 C C . ARG A 1 101 ? -31.656 -22.578 0.125 1 41.16 101 ARG A C 1
ATOM 784 O O . ARG A 1 101 ? -30.922 -23.141 0.942 1 41.16 101 ARG A O 1
ATOM 791 N N . LEU A 1 102 ? -32.906 -22.469 0.648 1 41.16 102 LEU A N 1
ATOM 792 C CA . LEU A 1 102 ? -33.656 -23.469 1.368 1 41.16 102 LEU A CA 1
ATOM 793 C C . LEU A 1 102 ? -33.438 -24.859 0.779 1 41.16 102 LEU A C 1
ATOM 795 O O . LEU A 1 102 ? -33.594 -25.062 -0.425 1 41.16 102 LEU A O 1
ATOM 799 N N . ALA A 1 103 ? -32.594 -25.734 1.469 1 34.31 103 ALA A N 1
ATOM 800 C CA . ALA A 1 103 ? -32.562 -27.172 1.222 1 34.31 103 ALA A CA 1
ATOM 801 C C . ALA A 1 103 ? -33.906 -27.812 1.577 1 34.31 103 ALA A C 1
ATOM 803 O O . ALA A 1 103 ? -34.531 -27.406 2.547 1 34.31 103 ALA A O 1
ATOM 804 N N . MET B 1 1 ? -1.197 14.977 -8.18 1 87.75 1 MET B N 1
ATOM 805 C CA . MET B 1 1 ? -0.732 15.227 -6.82 1 87.75 1 MET B CA 1
ATOM 806 C C . MET B 1 1 ? 0.358 14.234 -6.43 1 87.75 1 MET B C 1
ATOM 808 O O . MET B 1 1 ? 0.37 13.094 -6.906 1 87.75 1 MET B O 1
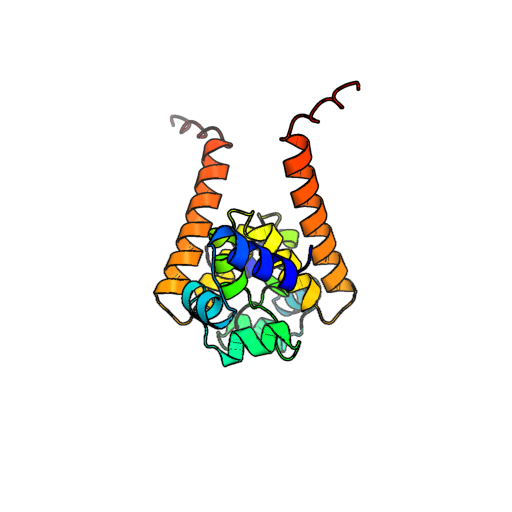ATOM 812 N N . ASN B 1 2 ? 1.412 14.82 -5.617 1 96.25 2 ASN B N 1
ATOM 813 C CA . ASN B 1 2 ? 2.453 13.953 -5.074 1 96.25 2 ASN B CA 1
ATOM 814 C C . ASN B 1 2 ? 2.387 13.875 -3.553 1 96.25 2 ASN B C 1
ATOM 816 O O . ASN B 1 2 ? 1.505 14.477 -2.936 1 96.25 2 ASN B O 1
ATOM 820 N N . THR B 1 3 ? 3.291 13.109 -2.887 1 97.62 3 THR B N 1
ATOM 821 C CA . THR B 1 3 ? 3.18 12.844 -1.458 1 97.62 3 THR B CA 1
ATOM 822 C C . THR B 1 3 ? 3.469 14.109 -0.649 1 97.62 3 THR B C 1
ATOM 824 O O . THR B 1 3 ? 2.895 14.312 0.423 1 97.62 3 THR B O 1
ATOM 827 N N . LEU B 1 4 ? 4.348 15.008 -1.135 1 97.62 4 LEU B N 1
ATOM 828 C CA . LEU B 1 4 ? 4.637 16.266 -0.45 1 97.62 4 LEU B CA 1
ATOM 829 C C . LEU B 1 4 ? 3.408 17.156 -0.426 1 97.62 4 LEU B C 1
ATOM 831 O O . LEU B 1 4 ? 3.17 17.875 0.557 1 97.62 4 LEU B O 1
ATOM 835 N N . GLU B 1 5 ? 2.684 17.125 -1.504 1 97.81 5 GLU B N 1
ATOM 836 C CA . GLU B 1 5 ? 1.445 17.891 -1.562 1 97.81 5 GLU B CA 1
ATOM 837 C C . GLU B 1 5 ? 0.415 17.359 -0.572 1 97.81 5 GLU B C 1
ATOM 839 O O . GLU B 1 5 ? -0.362 18.125 -0.001 1 97.81 5 GLU B O 1
ATOM 844 N 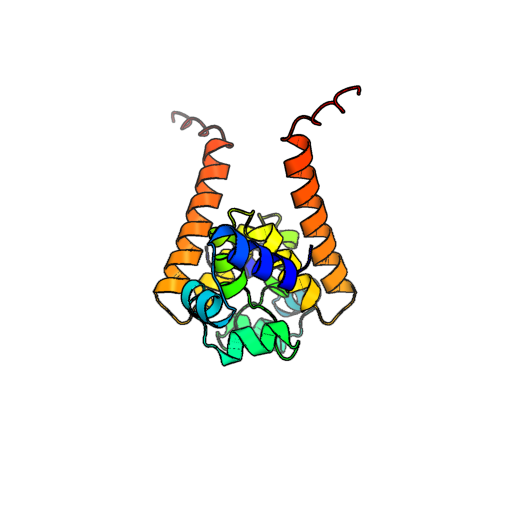N . TYR B 1 6 ? 0.381 16.016 -0.395 1 97.88 6 TYR B N 1
ATOM 845 C CA . TYR B 1 6 ? -0.505 15.453 0.619 1 97.88 6 TYR B CA 1
ATOM 846 C C . TYR B 1 6 ? -0.104 15.922 2.012 1 97.88 6 TYR B C 1
ATOM 848 O O . TYR B 1 6 ? -0.963 16.156 2.863 1 97.88 6 TYR B O 1
ATOM 856 N N . LEU B 1 7 ? 1.223 16.047 2.264 1 98 7 LEU B N 1
ATOM 857 C CA . LEU B 1 7 ? 1.691 16.562 3.545 1 98 7 LEU B CA 1
ATOM 858 C C . LEU B 1 7 ? 1.215 17.984 3.762 1 98 7 LEU B C 1
ATOM 860 O O . LEU B 1 7 ? 0.759 18.344 4.855 1 98 7 LEU B O 1
ATOM 864 N N . ASP B 1 8 ? 1.332 18.781 2.734 1 97.94 8 ASP B N 1
ATOM 865 C CA . ASP B 1 8 ? 0.866 20.172 2.812 1 97.94 8 ASP B CA 1
ATOM 866 C C . ASP B 1 8 ? -0.641 20.219 3.055 1 97.94 8 ASP B C 1
ATOM 868 O O . ASP B 1 8 ? -1.116 21.047 3.846 1 97.94 8 ASP B O 1
ATOM 872 N N . GLU B 1 9 ? -1.357 19.375 2.354 1 97.56 9 GLU B N 1
ATOM 873 C CA . GLU B 1 9 ? -2.803 19.312 2.545 1 97.56 9 GLU B CA 1
ATOM 874 C C . GLU B 1 9 ? -3.154 18.953 3.986 1 97.56 9 GLU B C 1
ATOM 876 O O . GLU B 1 9 ? -4.082 19.531 4.562 1 97.56 9 GLU B O 1
ATOM 881 N N . ALA B 1 10 ? -2.445 18.047 4.543 1 97.56 10 ALA B N 1
ATOM 882 C CA . ALA B 1 10 ? -2.668 17.641 5.93 1 97.56 10 ALA B CA 1
ATOM 883 C C . ALA B 1 10 ? -2.398 18.812 6.879 1 97.56 10 ALA B C 1
ATOM 885 O O . ALA B 1 10 ? -3.176 19.062 7.805 1 97.56 10 ALA B O 1
ATOM 886 N N . LYS B 1 11 ? -1.268 19.469 6.648 1 97.12 11 LYS B N 1
ATOM 887 C CA . LYS B 1 11 ? -0.931 20.641 7.465 1 97.12 11 LYS B CA 1
ATOM 888 C C . LYS B 1 11 ? -2.041 21.688 7.418 1 97.12 11 LYS B C 1
ATOM 890 O O . LYS B 1 11 ? -2.459 22.203 8.453 1 97.12 11 LYS B O 1
ATOM 895 N N . ASN B 1 12 ? -2.518 21.969 6.25 1 96.75 12 ASN B N 1
ATOM 896 C CA . ASN B 1 12 ? -3.559 22.969 6.043 1 96.75 12 ASN B CA 1
ATOM 897 C C . ASN B 1 12 ? -4.879 22.531 6.676 1 96.75 12 ASN B C 1
ATOM 899 O O . ASN B 1 12 ? -5.539 23.328 7.348 1 96.75 12 ASN B O 1
ATOM 903 N N . ARG B 1 13 ? -5.234 21.359 6.449 1 96.12 13 ARG B N 1
ATOM 904 C CA . ARG B 1 13 ? -6.504 20.844 6.957 1 96.12 13 ARG B CA 1
ATOM 905 C C . ARG B 1 13 ? -6.535 20.859 8.477 1 96.12 13 ARG B C 1
ATOM 907 O O . ARG B 1 13 ? -7.57 21.141 9.086 1 96.12 13 ARG B O 1
ATOM 914 N N . LEU B 1 14 ? -5.422 20.5 9.031 1 95.69 14 LEU B N 1
ATOM 915 C CA . LEU B 1 14 ? -5.352 20.422 10.492 1 95.69 14 LEU B CA 1
ATOM 916 C C . LEU B 1 14 ? -4.961 21.766 11.094 1 95.69 14 LEU B C 1
ATOM 918 O O . LEU B 1 14 ? -4.898 21.906 12.32 1 95.69 14 LEU B O 1
ATOM 922 N N . GLY B 1 15 ? -4.609 22.734 10.266 1 96.81 15 GLY B N 1
ATOM 923 C CA . GLY B 1 15 ? -4.191 24.031 10.742 1 96.81 15 GLY B CA 1
ATOM 924 C C . GLY B 1 15 ? -2.883 24 11.508 1 96.81 15 GLY B C 1
ATOM 925 O O . GLY B 1 15 ? -2.73 24.688 12.523 1 96.81 15 GLY B O 1
ATOM 926 N N . LEU B 1 16 ? -1.979 23.203 11.07 1 96.38 16 LEU B N 1
ATOM 927 C CA . LEU B 1 16 ? -0.712 23.047 11.781 1 96.38 16 LEU B CA 1
ATOM 928 C C . LEU B 1 16 ? 0.295 24.109 11.32 1 96.38 16 LEU B C 1
ATOM 930 O O . LEU B 1 16 ? 0.395 24.391 10.125 1 96.38 16 LEU B O 1
ATOM 934 N N . PRO B 1 17 ? 1.084 24.609 12.266 1 95.94 17 PRO B N 1
ATOM 935 C CA . PRO B 1 17 ? 1.962 25.734 11.969 1 95.94 17 PRO B CA 1
ATOM 936 C C . PRO B 1 17 ? 3.322 25.297 11.422 1 95.94 17 PRO B C 1
ATOM 938 O O . PRO B 1 17 ? 4.086 26.125 10.93 1 95.94 17 PRO B O 1
ATOM 941 N N . SER B 1 18 ? 3.658 23.984 11.57 1 97.06 18 SER B N 1
ATOM 942 C CA . SER B 1 18 ? 5.008 23.547 11.219 1 97.06 18 SER B CA 1
ATOM 943 C C . SER B 1 18 ? 5.039 22.078 10.852 1 97.06 18 SER B C 1
ATOM 945 O O . SER B 1 18 ? 4.09 21.344 11.125 1 97.06 18 SER B O 1
ATOM 947 N N . ASP B 1 19 ? 6.137 21.641 10.242 1 97.25 19 ASP B N 1
ATOM 948 C CA . ASP B 1 19 ? 6.352 20.234 9.938 1 97.25 19 ASP B CA 1
ATOM 949 C C . ASP B 1 19 ? 6.543 19.422 11.211 1 97.25 19 ASP B C 1
ATOM 951 O O . ASP B 1 19 ? 6.191 18.234 11.258 1 97.25 19 ASP B O 1
ATOM 955 N N . TYR B 1 20 ? 7.098 20.078 12.18 1 97.06 20 TYR B N 1
ATOM 956 C CA . TYR B 1 20 ? 7.23 19.422 13.477 1 97.06 20 TYR B CA 1
ATOM 957 C C . TYR B 1 20 ? 5.867 19.016 14.023 1 97.06 20 TYR B C 1
ATOM 959 O O . TYR B 1 20 ? 5.684 17.875 14.477 1 97.06 20 TYR B O 1
ATOM 967 N N . ALA B 1 21 ? 4.883 19.984 13.93 1 97.81 21 ALA B N 1
ATOM 968 C CA . ALA B 1 21 ? 3.518 19.688 14.367 1 97.81 21 ALA B CA 1
ATOM 969 C C . ALA B 1 21 ? 2.893 18.578 13.523 1 97.81 21 ALA B C 1
ATOM 971 O O . ALA B 1 21 ? 2.18 17.734 14.047 1 97.81 21 ALA B O 1
ATOM 972 N N . LEU B 1 22 ? 3.166 18.594 12.25 1 97.69 22 LEU B N 1
ATOM 973 C CA . LEU B 1 22 ? 2.676 17.562 11.344 1 97.69 22 LEU B CA 1
ATOM 974 C C . LEU B 1 22 ? 3.25 16.203 11.711 1 97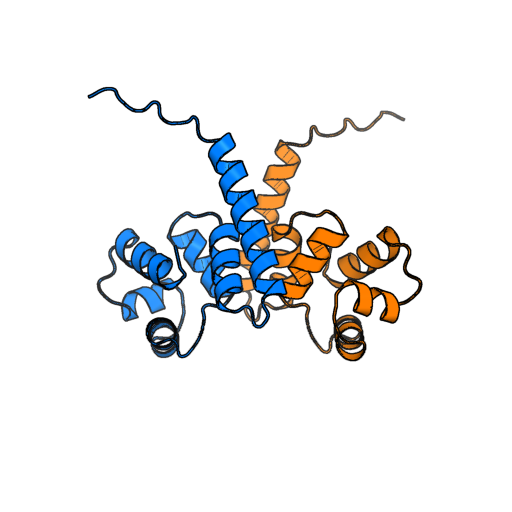.69 22 LEU B C 1
ATOM 976 O O . LEU B 1 22 ? 2.541 15.188 11.672 1 97.69 22 LEU B O 1
ATOM 980 N N . ALA B 1 23 ? 4.59 16.156 12.055 1 97.88 23 ALA B N 1
ATOM 981 C CA . ALA B 1 23 ? 5.246 14.906 12.453 1 97.88 23 ALA B CA 1
ATOM 982 C C . ALA B 1 23 ? 4.547 14.281 13.656 1 97.88 23 ALA B C 1
ATOM 984 O O . ALA B 1 23 ? 4.324 13.062 13.68 1 97.88 23 ALA B O 1
ATOM 985 N N . LYS B 1 24 ? 4.141 15.148 14.555 1 97 24 LYS B N 1
ATOM 986 C CA . LYS B 1 24 ? 3.436 14.672 15.742 1 97 24 LYS B CA 1
ATOM 987 C C . LYS B 1 24 ? 2.072 14.094 15.375 1 97 24 LYS B C 1
ATOM 989 O O . LYS B 1 24 ? 1.69 13.031 15.867 1 97 24 LYS B O 1
ATOM 994 N N . ALA B 1 25 ? 1.417 14.773 14.492 1 96.25 25 ALA B N 1
ATOM 995 C CA . ALA B 1 25 ? 0.098 14.32 14.055 1 96.25 25 ALA B CA 1
ATOM 996 C C . ALA B 1 25 ? 0.187 12.969 13.352 1 96.25 25 ALA B C 1
ATOM 998 O O . ALA B 1 25 ? -0.709 12.133 13.484 1 96.25 25 ALA B O 1
ATOM 999 N N . LEU B 1 26 ? 1.263 12.703 12.648 1 96.81 26 LEU B N 1
ATOM 1000 C CA . LEU B 1 26 ? 1.473 11.484 11.875 1 96.81 26 LEU B CA 1
ATOM 1001 C C . LEU B 1 26 ? 2.182 10.43 12.719 1 96.81 26 LEU B C 1
ATOM 1003 O O . LEU B 1 26 ? 2.367 9.289 12.266 1 96.81 26 LEU B O 1
ATOM 1007 N N . LYS B 1 27 ? 2.623 10.82 13.875 1 96.19 27 LYS B N 1
ATOM 1008 C CA . LYS B 1 27 ? 3.344 9.953 14.805 1 96.19 27 LYS B CA 1
ATOM 1009 C C . LYS B 1 27 ? 4.652 9.461 14.195 1 96.19 27 LYS B C 1
ATOM 1011 O O . LYS B 1 27 ? 4.961 8.273 14.25 1 96.19 27 LYS B O 1
ATOM 1016 N N . VAL B 1 28 ? 5.312 10.383 13.578 1 96.69 28 VAL B N 1
ATOM 1017 C CA . VAL B 1 28 ? 6.672 10.141 13.109 1 96.69 28 VAL B CA 1
ATOM 1018 C C . VAL B 1 28 ? 7.629 11.148 13.742 1 96.69 28 VAL B C 1
ATOM 1020 O O . VAL B 1 28 ? 7.195 12.148 14.312 1 96.69 28 VAL B O 1
ATOM 1023 N N . SER B 1 29 ? 8.906 10.805 13.625 1 97.44 29 SER B N 1
ATOM 1024 C CA . SER B 1 29 ? 9.898 11.703 14.203 1 97.44 29 SER B CA 1
ATOM 1025 C C . SER B 1 29 ? 10.133 12.914 13.312 1 97.44 29 SER B C 1
ATOM 1027 O O . SER B 1 29 ? 9.828 12.883 12.117 1 97.44 29 SER B O 1
ATOM 1029 N N . GLN B 1 30 ? 10.656 13.945 13.906 1 97.31 30 GLN B N 1
ATOM 1030 C CA . GLN B 1 30 ? 10.992 15.156 13.172 1 97.31 30 GLN B CA 1
ATOM 1031 C C . GLN B 1 30 ? 12.008 14.867 12.07 1 97.31 30 GLN B C 1
ATOM 1033 O O . GLN B 1 30 ? 11.859 15.344 10.938 1 97.31 30 GLN B O 1
ATOM 1038 N N . PRO B 1 31 ? 13.016 14.047 12.367 1 98.06 31 PRO B N 1
ATOM 1039 C CA . PRO B 1 31 ? 13.938 13.727 11.273 1 98.06 31 PRO B CA 1
ATOM 1040 C C . PRO B 1 31 ? 13.258 13.008 10.117 1 98.06 31 PRO B C 1
ATOM 1042 O O . PRO B 1 31 ? 13.648 13.195 8.953 1 98.06 31 PRO B O 1
ATOM 1045 N N . THR B 1 32 ? 12.266 12.211 10.406 1 97.75 32 THR B N 1
ATOM 1046 C CA . THR B 1 32 ? 11.555 11.469 9.375 1 97.75 32 THR B CA 1
ATOM 1047 C C . THR B 1 32 ? 10.82 12.414 8.43 1 97.75 32 THR B C 1
ATOM 1049 O O . THR B 1 32 ? 10.961 12.32 7.211 1 97.75 32 THR B O 1
ATOM 1052 N N . ILE B 1 33 ? 10.039 13.344 9.047 1 97.69 33 ILE B N 1
ATOM 1053 C CA . ILE B 1 33 ? 9.297 14.281 8.219 1 97.69 33 ILE B CA 1
ATOM 1054 C C . ILE B 1 33 ? 10.266 15.18 7.449 1 97.69 33 ILE B C 1
ATOM 1056 O O . ILE B 1 33 ? 10.031 15.5 6.281 1 97.69 33 ILE B O 1
ATOM 1060 N N . SER B 1 34 ? 11.32 15.594 8.078 1 97.88 34 SER B N 1
ATOM 1061 C CA . SER B 1 34 ? 12.352 16.391 7.406 1 97.88 34 SER B CA 1
ATOM 1062 C C . SER B 1 34 ? 12.961 15.625 6.234 1 97.88 34 SER B C 1
ATOM 1064 O O . SER B 1 34 ? 13.234 16.203 5.184 1 97.88 34 SER B O 1
ATOM 1066 N N . GLY B 1 35 ? 13.164 14.359 6.387 1 97.75 35 GLY B N 1
ATOM 1067 C CA . GLY B 1 35 ? 13.672 13.516 5.32 1 97.75 35 GLY B CA 1
ATOM 1068 C C . GLY B 1 35 ? 12.727 13.422 4.133 1 97.75 35 GLY B C 1
ATOM 1069 O O . GLY B 1 35 ? 13.172 13.422 2.982 1 97.75 35 GLY B O 1
ATOM 1070 N N . TYR B 1 36 ? 11.461 13.328 4.449 1 97.69 36 TYR B N 1
ATOM 1071 C CA . TYR B 1 36 ? 10.469 13.336 3.377 1 97.69 36 TYR B CA 1
ATOM 1072 C C . TYR B 1 36 ? 10.547 14.617 2.564 1 97.69 36 TYR B C 1
ATOM 1074 O O . TYR B 1 36 ? 10.578 14.586 1.332 1 97.69 36 TYR B O 1
ATOM 1082 N N . ARG B 1 37 ? 10.641 15.758 3.297 1 97.12 37 ARG B N 1
ATOM 1083 C CA . ARG B 1 37 ? 10.648 17.078 2.678 1 97.12 37 ARG B CA 1
ATOM 1084 C C . ARG B 1 37 ? 11.914 17.297 1.854 1 97.12 37 ARG B C 1
ATOM 1086 O O . ARG B 1 37 ? 11.867 17.891 0.777 1 97.12 37 ARG B O 1
ATOM 1093 N N . ALA B 1 38 ? 12.961 16.703 2.324 1 97.44 38 ALA B N 1
ATOM 1094 C CA . ALA B 1 38 ? 14.258 16.891 1.691 1 97.44 38 ALA B CA 1
ATOM 1095 C C . ALA B 1 38 ? 14.508 15.859 0.602 1 97.44 38 ALA B C 1
ATOM 1097 O O . ALA B 1 38 ? 15.508 15.922 -0.115 1 97.44 38 ALA B O 1
ATOM 1098 N N . GLY B 1 39 ? 13.719 14.875 0.531 1 96.19 39 GLY B N 1
ATOM 1099 C CA . GLY B 1 39 ? 13.875 13.844 -0.479 1 96.19 39 GLY B CA 1
ATOM 1100 C C . GLY B 1 39 ? 14.859 12.758 -0.076 1 96.19 39 GLY B C 1
ATOM 1101 O O . GLY B 1 39 ? 15.273 11.953 -0.908 1 96.19 39 GLY B O 1
ATOM 1102 N N . ARG B 1 40 ? 15.211 12.727 1.184 1 96.88 40 ARG B N 1
ATOM 1103 C CA . ARG B 1 40 ? 16.156 11.734 1.683 1 96.88 40 ARG B CA 1
ATOM 1104 C C . ARG B 1 40 ? 15.477 10.398 1.928 1 96.88 40 ARG B C 1
ATOM 1106 O O . ARG B 1 40 ? 16.125 9.352 1.961 1 96.88 40 ARG B O 1
ATOM 1113 N N . SER B 1 41 ? 14.195 10.398 2.199 1 96.19 41 SER B N 1
ATOM 1114 C CA . SER B 1 41 ? 13.367 9.211 2.359 1 96.19 41 SER B CA 1
ATOM 1115 C C . SER B 1 41 ? 11.984 9.414 1.744 1 96.19 41 SER B C 1
ATOM 1117 O O . SER B 1 41 ? 11.617 10.531 1.394 1 96.19 41 SER B O 1
ATOM 1119 N N . ARG B 1 42 ? 11.375 8.328 1.548 1 96.19 42 ARG B N 1
ATOM 1120 C CA . ARG B 1 42 ? 10.055 8.391 0.938 1 96.19 42 ARG B CA 1
ATOM 1121 C C . ARG B 1 42 ? 8.984 7.891 1.903 1 96.19 42 ARG B C 1
ATOM 1123 O O . ARG B 1 42 ? 9.258 7.066 2.777 1 96.19 42 ARG B O 1
ATOM 1130 N N . ILE B 1 43 ? 7.887 8.406 1.723 1 97.25 43 ILE B N 1
ATOM 1131 C CA . ILE B 1 43 ? 6.75 8.031 2.557 1 97.25 43 ILE B CA 1
ATOM 1132 C C . ILE B 1 43 ? 6.469 6.535 2.404 1 97.25 43 ILE B C 1
ATOM 1134 O O . ILE B 1 43 ? 6.43 6.016 1.286 1 97.25 43 ILE B O 1
ATOM 1138 N N . ASP B 1 44 ? 6.332 5.863 3.518 1 96.19 44 ASP B N 1
ATOM 1139 C CA . ASP B 1 44 ? 6.008 4.441 3.457 1 96.19 44 ASP B CA 1
ATOM 1140 C C . ASP B 1 44 ? 4.504 4.215 3.566 1 96.19 44 ASP B C 1
ATOM 1142 O O . ASP B 1 44 ? 3.729 5.172 3.643 1 96.19 44 ASP B O 1
ATOM 1146 N N . ASP B 1 45 ? 4.039 3 3.541 1 97.5 45 ASP B N 1
ATOM 1147 C CA . ASP B 1 45 ? 2.613 2.707 3.438 1 97.5 45 ASP B CA 1
ATOM 1148 C C . ASP B 1 45 ? 1.884 3.062 4.73 1 97.5 45 ASP B C 1
ATOM 1150 O O . ASP B 1 45 ? 0.719 3.465 4.703 1 97.5 45 ASP B O 1
ATOM 1154 N N . ASP B 1 46 ? 2.59 2.869 5.895 1 97.75 46 ASP B N 1
ATOM 1155 C CA . ASP B 1 46 ? 1.99 3.242 7.172 1 97.75 46 ASP B CA 1
ATOM 1156 C C . ASP B 1 46 ? 1.676 4.734 7.215 1 97.75 46 ASP B C 1
ATOM 1158 O O . ASP B 1 46 ? 0.555 5.129 7.547 1 97.75 46 ASP B O 1
ATOM 1162 N N . VAL B 1 47 ? 2.637 5.477 6.859 1 97.62 47 VAL B N 1
ATOM 1163 C CA . VAL B 1 47 ? 2.457 6.926 6.871 1 97.62 47 VAL B CA 1
ATOM 1164 C C . VAL B 1 47 ? 1.438 7.328 5.809 1 97.62 47 VAL B C 1
ATOM 1166 O O . VAL B 1 47 ? 0.619 8.219 6.031 1 97.62 47 VAL B O 1
ATOM 1169 N N . ALA B 1 48 ? 1.458 6.648 4.609 1 98.19 48 ALA B N 1
ATOM 1170 C CA . ALA B 1 48 ? 0.499 6.941 3.545 1 98.19 48 ALA B CA 1
ATOM 1171 C C . ALA B 1 48 ? -0.933 6.719 4.023 1 98.19 48 ALA B C 1
ATOM 1173 O O . ALA B 1 48 ? -1.823 7.52 3.727 1 98.19 48 ALA B O 1
ATOM 1174 N N . LEU B 1 49 ? -1.115 5.668 4.762 1 98.31 49 LEU B N 1
ATOM 1175 C CA . LEU B 1 49 ? -2.449 5.375 5.277 1 98.31 49 LEU B CA 1
ATOM 1176 C C . LEU B 1 49 ? -2.883 6.43 6.289 1 98.31 49 LEU B C 1
ATOM 1178 O O . LEU B 1 49 ? -4.008 6.93 6.23 1 98.31 49 LEU B O 1
ATOM 1182 N N . LYS B 1 50 ? -1.98 6.785 7.191 1 97.88 50 LYS B N 1
ATOM 1183 C CA . LYS B 1 50 ? -2.285 7.824 8.172 1 97.88 50 LYS B CA 1
ATOM 1184 C C . LYS B 1 50 ? -2.623 9.148 7.48 1 97.88 50 LYS B C 1
ATOM 1186 O O . LYS B 1 50 ? -3.582 9.82 7.859 1 97.88 50 LYS B O 1
ATOM 1191 N N . LEU B 1 51 ? -1.823 9.43 6.52 1 97.81 51 LEU B N 1
ATOM 1192 C CA . LEU B 1 51 ? -2.018 10.664 5.77 1 97.81 51 LEU B CA 1
ATOM 1193 C C . LEU B 1 51 ? -3.379 10.68 5.082 1 97.81 51 LEU B C 1
ATOM 1195 O O . LEU B 1 51 ? -4.109 11.672 5.16 1 97.81 51 LEU B O 1
ATOM 1199 N N . ALA B 1 52 ? -3.699 9.594 4.395 1 97.44 52 ALA B N 1
ATOM 1200 C CA . ALA B 1 52 ? -4.988 9.492 3.713 1 97.44 52 ALA B CA 1
ATOM 1201 C C . ALA B 1 52 ? -6.141 9.734 4.684 1 97.44 52 ALA B C 1
ATOM 1203 O O . ALA B 1 52 ? -7.074 10.477 4.375 1 97.44 52 ALA B O 1
ATOM 1204 N N . ASN B 1 53 ? -6.047 9.172 5.836 1 96.56 53 ASN B N 1
ATOM 1205 C CA . ASN B 1 53 ? -7.082 9.32 6.855 1 96.56 53 ASN B CA 1
ATOM 1206 C C . ASN B 1 53 ? -7.176 10.758 7.352 1 96.56 53 ASN B C 1
ATOM 1208 O O . ASN B 1 53 ? -8.273 11.281 7.551 1 96.56 53 ASN B O 1
ATOM 1212 N N . LEU B 1 54 ? -6.047 11.328 7.527 1 95.44 54 LEU B N 1
ATOM 1213 C CA . LEU B 1 54 ? -5.996 12.688 8.047 1 95.44 54 LEU B CA 1
ATOM 1214 C C . LEU B 1 54 ? -6.633 13.672 7.066 1 95.44 54 LEU B C 1
ATOM 1216 O O . LEU B 1 54 ? -7.297 14.625 7.48 1 95.44 54 LEU B O 1
ATOM 1220 N N . ILE B 1 55 ? -6.465 13.406 5.781 1 96.38 55 ILE B N 1
ATOM 1221 C CA . ILE B 1 55 ? -6.918 14.406 4.816 1 96.38 55 ILE B CA 1
ATOM 1222 C C . ILE B 1 55 ? -8.219 13.945 4.168 1 96.38 55 ILE B C 1
ATOM 1224 O O . ILE B 1 55 ? -8.742 14.609 3.27 1 96.38 55 ILE B O 1
ATOM 1228 N N . GLY B 1 56 ? -8.688 12.789 4.535 1 94.88 56 GLY B N 1
ATOM 1229 C CA . GLY B 1 56 ? -9.969 12.297 4.051 1 94.88 56 GLY B CA 1
ATOM 1230 C C . GLY B 1 56 ? -9.93 11.852 2.604 1 94.88 56 GLY B C 1
ATOM 1231 O O . GLY B 1 56 ? -10.891 12.047 1.861 1 94.88 56 GLY B O 1
ATOM 1232 N N . ARG B 1 57 ? -8.914 11.305 2.158 1 94.31 57 ARG B N 1
ATOM 1233 C CA . ARG B 1 57 ? -8.758 10.797 0.799 1 94.31 57 ARG B CA 1
ATOM 1234 C C . ARG B 1 57 ? -8.781 9.273 0.779 1 94.31 57 ARG B C 1
ATOM 1236 O O . ARG B 1 57 ? -8.586 8.625 1.814 1 94.31 57 ARG B O 1
ATOM 1243 N N . ASP B 1 58 ? -8.992 8.812 -0.412 1 94.5 58 ASP B N 1
ATOM 1244 C CA . ASP B 1 58 ? -8.953 7.367 -0.592 1 94.5 58 ASP B CA 1
ATOM 1245 C C . ASP B 1 58 ? -7.566 6.812 -0.27 1 94.5 58 ASP B C 1
ATOM 1247 O O . ASP B 1 58 ? -6.574 7.207 -0.89 1 94.5 58 ASP B O 1
ATOM 1251 N N . PRO B 1 59 ? -7.484 5.906 0.735 1 96.56 59 PRO B N 1
ATOM 1252 C CA . PRO B 1 59 ? -6.18 5.344 1.087 1 96.56 59 PRO B CA 1
ATOM 1253 C C . PRO B 1 59 ? -5.422 4.801 -0.125 1 96.56 59 PRO B C 1
ATOM 1255 O O . PRO B 1 59 ? -4.207 4.977 -0.227 1 96.56 59 PRO B O 1
ATOM 1258 N N . LEU B 1 60 ? -6.102 4.168 -0.993 1 96.25 60 LEU B N 1
ATOM 1259 C CA . LEU B 1 60 ? -5.438 3.559 -2.143 1 96.25 60 LEU B CA 1
ATOM 1260 C C . LEU B 1 60 ? -4.832 4.625 -3.049 1 96.25 60 LEU B C 1
ATOM 1262 O O . LEU B 1 60 ? -3.779 4.406 -3.652 1 96.25 60 LEU B O 1
ATOM 1266 N N . GLU B 1 61 ? -5.473 5.785 -3.17 1 96.25 61 GLU B N 1
ATOM 1267 C CA . GLU B 1 61 ? -4.918 6.891 -3.951 1 96.25 61 GLU B CA 1
ATOM 1268 C C . GLU B 1 61 ? -3.564 7.332 -3.398 1 96.25 61 GLU B C 1
ATOM 1270 O O . GLU B 1 61 ? -2.598 7.469 -4.148 1 96.25 61 GLU B O 1
ATOM 1275 N N . VAL B 1 62 ? -3.508 7.516 -2.109 1 97.69 62 VAL B N 1
ATOM 1276 C CA . VAL B 1 62 ? -2.297 8.016 -1.465 1 97.69 62 VAL B CA 1
ATOM 1277 C C . VAL B 1 62 ? -1.218 6.938 -1.487 1 97.69 62 VAL B C 1
ATOM 1279 O O . VAL B 1 62 ? -0.052 7.223 -1.772 1 97.69 62 VAL B O 1
ATOM 1282 N N . ILE B 1 63 ? -1.593 5.699 -1.265 1 98.19 63 ILE B N 1
ATOM 1283 C CA . ILE B 1 63 ? -0.66 4.578 -1.262 1 98.19 63 ILE B CA 1
ATOM 1284 C C . ILE B 1 63 ? -0.083 4.383 -2.662 1 98.19 63 ILE B C 1
ATOM 1286 O O . ILE B 1 63 ? 1.127 4.207 -2.824 1 98.19 63 ILE B O 1
ATOM 1290 N N . ALA B 1 64 ? -0.953 4.461 -3.654 1 98.38 64 ALA B N 1
ATOM 1291 C CA . ALA B 1 64 ? -0.481 4.316 -5.027 1 98.38 64 ALA B CA 1
ATOM 1292 C C . ALA B 1 64 ? 0.498 5.43 -5.391 1 98.38 64 ALA B C 1
ATOM 1294 O O . ALA B 1 64 ? 1.529 5.176 -6.02 1 98.38 64 ALA B O 1
ATOM 1295 N N . THR B 1 65 ? 0.163 6.633 -4.992 1 98.19 65 THR B N 1
ATOM 1296 C CA . THR B 1 65 ? 1.036 7.773 -5.258 1 98.19 65 THR B CA 1
ATOM 1297 C C . THR B 1 65 ? 2.408 7.559 -4.625 1 98.19 65 THR B C 1
ATOM 1299 O O . THR B 1 65 ? 3.436 7.781 -5.27 1 98.19 65 THR B O 1
ATOM 1302 N N . ALA B 1 66 ? 2.396 7.102 -3.404 1 98.25 66 ALA B N 1
ATOM 1303 C CA . ALA B 1 66 ? 3.65 6.84 -2.701 1 98.25 66 ALA B CA 1
ATOM 1304 C C . ALA B 1 66 ? 4.457 5.754 -3.406 1 98.25 66 ALA B C 1
ATOM 1306 O O . ALA B 1 66 ? 5.68 5.875 -3.547 1 98.25 66 ALA B O 1
ATOM 1307 N N . ASN B 1 67 ? 3.799 4.711 -3.869 1 98.38 67 ASN B N 1
ATOM 1308 C CA . ASN B 1 67 ? 4.496 3.6 -4.508 1 98.38 67 ASN B CA 1
ATOM 1309 C C . ASN B 1 67 ? 4.984 3.969 -5.902 1 98.38 67 ASN B C 1
ATOM 1311 O O . ASN B 1 67 ? 5.996 3.443 -6.371 1 98.38 67 ASN B O 1
ATOM 1315 N N . ILE B 1 68 ? 4.293 4.879 -6.555 1 98 68 ILE B N 1
ATOM 1316 C CA . ILE B 1 68 ? 4.805 5.414 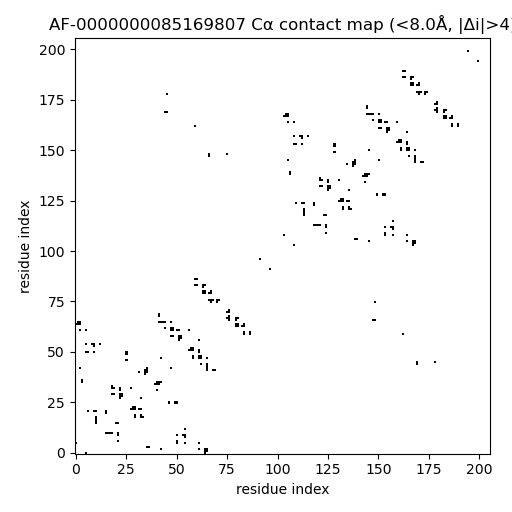-7.809 1 98 68 ILE B CA 1
ATOM 1317 C C . ILE B 1 68 ? 6.145 6.105 -7.566 1 98 68 ILE B C 1
ATOM 1319 O O . ILE B 1 68 ? 7.105 5.891 -8.312 1 98 68 ILE B O 1
ATOM 1323 N N . GLU B 1 69 ? 6.188 6.891 -6.535 1 97.56 69 GLU B N 1
ATOM 1324 C CA . GLU B 1 69 ? 7.395 7.645 -6.211 1 97.56 69 GLU B CA 1
ATOM 1325 C C . GLU B 1 69 ? 8.523 6.719 -5.773 1 97.56 69 GLU B C 1
ATOM 1327 O O . GLU B 1 69 ? 9.703 7.02 -5.988 1 97.56 69 GLU B O 1
ATOM 1332 N N . ARG B 1 70 ? 8.172 5.559 -5.23 1 96.56 70 ARG B N 1
ATOM 1333 C CA . ARG B 1 70 ? 9.188 4.648 -4.711 1 96.56 70 ARG B CA 1
ATOM 1334 C C . ARG B 1 70 ? 9.578 3.607 -5.754 1 96.56 70 ARG B C 1
ATOM 1336 O O . ARG B 1 70 ? 10.586 2.914 -5.605 1 96.56 70 ARG B O 1
ATOM 1343 N N . ALA B 1 71 ? 8.836 3.467 -6.773 1 96.62 71 ALA B N 1
ATOM 1344 C CA . ALA B 1 71 ? 9.055 2.422 -7.773 1 96.62 71 ALA B CA 1
ATOM 1345 C C . ALA B 1 71 ? 10.445 2.535 -8.391 1 96.62 71 ALA B C 1
ATOM 1347 O O . ALA B 1 71 ? 10.891 3.631 -8.742 1 96.62 71 ALA B O 1
ATOM 1348 N N . LYS B 1 72 ? 11.094 1.38 -8.531 1 94.5 72 LYS B N 1
ATOM 1349 C CA . LYS B 1 72 ? 12.477 1.366 -9.008 1 94.5 72 LYS B CA 1
ATOM 1350 C C . LYS B 1 72 ? 12.547 1.017 -10.492 1 94.5 72 LYS B C 1
ATOM 1352 O O . LYS B 1 72 ? 13.602 1.165 -11.117 1 94.5 72 LYS B O 1
ATOM 1357 N N . THR B 1 73 ? 11.461 0.512 -11.086 1 96.56 73 THR B N 1
ATOM 1358 C CA . THR B 1 73 ? 11.43 0.13 -12.492 1 96.56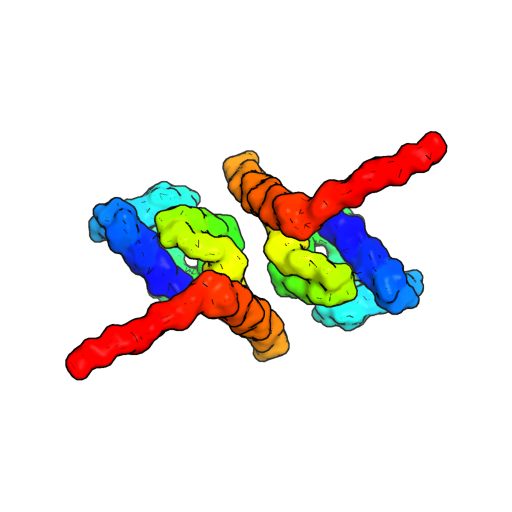 73 THR B CA 1
ATOM 1359 C C . THR B 1 73 ? 10.266 0.81 -13.211 1 96.56 73 THR B C 1
ATOM 1361 O O . THR B 1 73 ? 9.234 1.098 -12.602 1 96.56 73 THR B O 1
ATOM 1364 N N . PRO B 1 74 ? 10.453 1.087 -14.508 1 97.62 74 PRO B N 1
ATOM 1365 C CA . PRO B 1 74 ? 9.344 1.673 -15.266 1 97.62 74 PRO B CA 1
ATOM 1366 C C . PRO B 1 74 ? 8.102 0.79 -15.273 1 97.62 74 PRO B C 1
ATOM 1368 O O . PRO B 1 74 ? 6.977 1.3 -15.305 1 97.62 74 PRO B O 1
ATOM 1371 N N . GLU B 1 75 ? 8.297 -0.419 -15.219 1 96.94 75 GLU B N 1
ATOM 1372 C CA . GLU B 1 75 ? 7.18 -1.358 -15.234 1 96.94 75 GLU B CA 1
ATOM 1373 C C . GLU B 1 75 ? 6.309 -1.195 -13.992 1 96.94 75 GLU B C 1
ATOM 1375 O O . GLU B 1 75 ? 5.082 -1.125 -14.094 1 96.94 75 GLU B O 1
ATOM 1380 N N . MET B 1 76 ? 7.004 -1.153 -12.859 1 97.69 76 MET B N 1
ATOM 1381 C CA . MET B 1 76 ? 6.23 -1.027 -11.625 1 97.69 76 MET B CA 1
ATOM 1382 C C . MET B 1 76 ? 5.594 0.354 -11.523 1 97.69 76 MET B C 1
ATOM 1384 O O . MET B 1 76 ? 4.469 0.489 -11.039 1 97.69 76 MET B O 1
ATOM 1388 N N . LYS B 1 77 ? 6.324 1.318 -11.984 1 98.12 77 LYS B N 1
ATOM 1389 C CA . LYS B 1 77 ? 5.723 2.648 -12.023 1 98.12 77 LYS B CA 1
ATOM 1390 C C . LYS B 1 77 ? 4.445 2.646 -12.852 1 98.12 77 LYS B C 1
ATOM 1392 O O . LYS B 1 77 ? 3.424 3.199 -12.438 1 98.12 77 LYS B O 1
ATOM 1397 N N . ALA B 1 78 ? 4.484 2.018 -13.969 1 98.31 78 ALA B N 1
ATOM 1398 C CA . ALA B 1 78 ? 3.344 1.951 -14.883 1 98.31 78 ALA B CA 1
ATOM 1399 C C . ALA B 1 78 ? 2.184 1.185 -14.25 1 98.31 78 ALA B C 1
ATOM 1401 O O . ALA B 1 78 ? 1.021 1.568 -14.406 1 98.31 78 ALA B O 1
ATOM 1402 N N . LEU B 1 79 ? 2.504 0.151 -13.5 1 97.75 79 LEU B N 1
ATOM 1403 C CA . LEU B 1 79 ? 1.469 -0.651 -12.852 1 97.75 79 LEU B CA 1
ATOM 1404 C C . LEU B 1 79 ? 0.733 0.162 -11.797 1 97.75 79 LEU B C 1
ATOM 1406 O O . LEU B 1 79 ? -0.496 0.11 -11.703 1 97.75 79 LEU B O 1
ATOM 1410 N N . TRP B 1 80 ? 1.483 0.908 -11.062 1 98.25 80 TRP B N 1
ATOM 1411 C CA . TRP B 1 80 ? 0.876 1.73 -10.016 1 98.25 80 TRP B CA 1
ATOM 1412 C C . TRP B 1 80 ? 0.085 2.883 -10.625 1 98.25 80 TRP B C 1
ATOM 1414 O O . TRP B 1 80 ? -0.98 3.248 -10.125 1 98.25 80 TRP B O 1
ATOM 1424 N N . MET B 1 81 ? 0.607 3.449 -11.695 1 98 81 MET B N 1
ATOM 1425 C CA . MET B 1 81 ? -0.11 4.516 -12.391 1 98 81 MET B CA 1
ATOM 1426 C C . MET B 1 81 ? -1.421 4.004 -12.977 1 98 81 MET B C 1
ATOM 1428 O O . MET B 1 81 ? -2.43 4.711 -12.969 1 98 81 MET B O 1
ATOM 1432 N N . GLY B 1 82 ? -1.341 2.836 -13.531 1 97.56 82 GLY B N 1
ATOM 1433 C CA . GLY B 1 82 ? -2.566 2.221 -14.016 1 97.56 82 GLY B CA 1
ATOM 1434 C C . GLY B 1 82 ? -3.617 2.049 -12.938 1 97.56 82 GLY B C 1
ATOM 1435 O O . GLY B 1 82 ? -4.801 2.291 -13.172 1 97.56 82 GLY B O 1
ATOM 1436 N N . LEU B 1 83 ? -3.154 1.631 -11.742 1 96.5 83 LEU B N 1
ATOM 1437 C CA . LEU B 1 83 ? -4.066 1.485 -10.617 1 96.5 83 LEU B CA 1
ATOM 1438 C C . LEU B 1 83 ? -4.668 2.832 -10.227 1 96.5 83 LEU B C 1
ATOM 1440 O O . LEU B 1 83 ? -5.875 2.928 -9.977 1 96.5 83 LEU B O 1
ATOM 1444 N N . LEU B 1 84 ? -3.877 3.852 -10.164 1 95.75 84 LEU B N 1
ATOM 1445 C CA . LEU B 1 84 ? -4.352 5.184 -9.812 1 95.75 84 LEU B CA 1
ATOM 1446 C C . LEU B 1 84 ? -5.379 5.684 -10.82 1 95.75 84 LEU B C 1
ATOM 1448 O O . LEU B 1 84 ? -6.367 6.316 -10.445 1 95.75 84 LEU B O 1
ATOM 1452 N N . GLU B 1 85 ? -5.172 5.395 -12.039 1 95.12 85 GLU B N 1
ATOM 1453 C CA . GLU B 1 85 ? -6.098 5.797 -13.094 1 95.12 85 GLU B CA 1
ATOM 1454 C C . GLU B 1 85 ? -7.445 5.102 -12.938 1 95.12 85 GLU B C 1
ATOM 1456 O O . GLU B 1 85 ? -8.492 5.723 -13.125 1 95.12 85 GLU B O 1
ATOM 1461 N N . LYS B 1 86 ? -7.457 3.885 -12.594 1 92.31 86 LYS B N 1
ATOM 1462 C CA . LYS B 1 86 ? -8.688 3.131 -12.391 1 92.31 86 LYS B CA 1
ATOM 1463 C C . LYS B 1 86 ? -9.492 3.688 -11.227 1 92.31 86 LYS B C 1
ATOM 1465 O O . LYS B 1 86 ? -10.719 3.795 -11.297 1 92.31 86 LYS B O 1
ATOM 1470 N N . ILE B 1 87 ? -8.75 4.082 -10.172 1 88.69 87 ILE B N 1
ATOM 1471 C CA . ILE B 1 87 ? -9.398 4.664 -9 1 88.69 87 ILE B CA 1
ATOM 1472 C C . ILE B 1 87 ? -10.055 5.988 -9.375 1 88.69 87 ILE B C 1
ATOM 1474 O O . ILE B 1 87 ? -11.203 6.246 -9 1 88.69 87 ILE B O 1
ATOM 1478 N N . SER B 1 88 ? -9.328 6.77 -10.062 1 87.44 88 SER B N 1
ATOM 1479 C CA . SER B 1 88 ? -9.828 8.078 -10.469 1 87.44 88 SER B CA 1
ATOM 1480 C C . SER B 1 88 ? -11.047 7.945 -11.375 1 87.44 88 SER B C 1
ATOM 1482 O O . SER B 1 88 ? -12.016 8.703 -11.242 1 87.44 88 SER B O 1
ATOM 1484 N N . LYS B 1 89 ? -11.109 7.047 -12.195 1 83.62 89 LYS B N 1
ATOM 1485 C CA . LYS B 1 89 ? -12.219 6.82 -13.117 1 83.62 89 LYS B CA 1
ATOM 1486 C C . LYS B 1 89 ? -13.461 6.34 -12.375 1 83.62 89 LYS B C 1
ATOM 1488 O O . LYS B 1 89 ? -14.586 6.719 -12.719 1 83.62 89 LYS B O 1
ATOM 1493 N N . SER B 1 90 ? -13.227 5.43 -11.414 1 76.44 90 SER B N 1
ATOM 1494 C CA . SER B 1 90 ? -14.352 4.945 -10.633 1 76.44 90 SER B CA 1
ATOM 1495 C C . SER B 1 90 ? -15.016 6.082 -9.852 1 76.44 90 SER B C 1
ATOM 1497 O O . SER B 1 90 ? -16.234 6.125 -9.719 1 76.44 90 SER B O 1
ATOM 1499 N N . PHE B 1 91 ? -14.266 7.027 -9.367 1 70.88 91 PHE B N 1
ATOM 1500 C CA . PHE B 1 91 ? -14.766 8.18 -8.633 1 70.88 91 PHE B CA 1
ATOM 1501 C C . PHE B 1 91 ? -15.461 9.156 -9.57 1 70.88 91 PHE B C 1
ATOM 1503 O O . PHE B 1 91 ? -16.484 9.75 -9.211 1 70.88 91 PHE B O 1
ATOM 1510 N N . ASP B 1 92 ? -14.891 9.352 -10.766 1 66.75 92 ASP B N 1
ATOM 1511 C CA . ASP B 1 92 ? -15.492 10.258 -11.742 1 66.75 92 ASP B CA 1
ATOM 1512 C C . ASP B 1 92 ? -16.875 9.758 -12.18 1 66.75 92 ASP B C 1
ATOM 1514 O O . ASP B 1 92 ? -17.766 10.562 -12.453 1 66.75 92 ASP B O 1
ATOM 1518 N N . THR B 1 93 ? -16.891 8.43 -12.258 1 62.03 93 THR B N 1
ATOM 1519 C CA . THR B 1 93 ? -18.188 7.863 -12.656 1 62.03 93 THR B CA 1
ATOM 1520 C C . THR B 1 93 ? -19.219 8.078 -11.562 1 62.03 93 THR B C 1
ATOM 1522 O O . THR B 1 93 ? -20.406 8.242 -11.852 1 62.03 93 THR B O 1
ATOM 1525 N N . LEU B 1 94 ? -18.812 8.141 -10.383 1 56.94 94 LEU B N 1
ATOM 1526 C CA . LEU B 1 94 ? -19.734 8.328 -9.266 1 56.94 94 LEU B CA 1
ATOM 1527 C C . LEU B 1 94 ? -20.016 9.805 -9.039 1 56.94 94 LEU B C 1
ATOM 1529 O O . LEU B 1 94 ? -21 10.156 -8.383 1 56.94 94 LEU B O 1
ATOM 1533 N N . MET B 1 95 ? -19.125 10.625 -9.406 1 53.47 95 MET B N 1
ATOM 1534 C CA . MET B 1 95 ? -19.344 12.055 -9.234 1 53.47 95 MET B CA 1
ATOM 1535 C C . MET B 1 95 ? -20 12.664 -10.469 1 53.47 95 MET B C 1
ATOM 1537 O O . MET B 1 95 ? -19.438 12.617 -11.562 1 53.47 95 MET B O 1
ATOM 1541 N N . PRO B 1 96 ? -21.266 12.953 -10.422 1 49.41 96 PRO B N 1
ATOM 1542 C CA . PRO B 1 96 ? -21.844 13.672 -11.555 1 49.41 96 PRO B CA 1
ATOM 1543 C C . PRO B 1 96 ? -21.016 14.875 -11.992 1 49.41 96 PRO B C 1
ATOM 1545 O O . PRO B 1 96 ? -20.328 15.484 -11.164 1 49.41 96 PRO B O 1
ATOM 1548 N N . ARG B 1 97 ? -20.5 14.859 -13.203 1 47.69 97 ARG B N 1
ATOM 1549 C CA . ARG B 1 97 ? -19.766 16 -13.742 1 47.69 97 ARG B CA 1
ATOM 1550 C C . ARG B 1 97 ? -20.375 17.312 -13.281 1 47.69 97 ARG B C 1
ATOM 1552 O O . ARG B 1 97 ? -21.562 17.562 -13.5 1 47.69 97 ARG B O 1
ATOM 1559 N N . ARG B 1 98 ? -19.938 17.844 -12.273 1 47.62 98 ARG B N 1
ATOM 1560 C CA . ARG B 1 98 ? -20.484 19.172 -12 1 47.62 98 ARG B CA 1
ATOM 1561 C C . ARG B 1 98 ? -20.562 20 -13.273 1 47.62 98 ARG B C 1
ATOM 1563 O O . ARG B 1 98 ? -19.594 20.078 -14.039 1 47.62 98 ARG B O 1
ATOM 1570 N N . SER B 1 99 ? -21.719 20.172 -13.867 1 45.47 99 SER B N 1
ATOM 1571 C CA . SER B 1 99 ? -22.031 21.047 -14.992 1 45.47 99 SER B CA 1
ATOM 1572 C C . SER B 1 99 ? -21.266 22.359 -14.898 1 45.47 99 SER B C 1
ATOM 1574 O O . SER B 1 99 ? -21.156 22.953 -13.82 1 45.47 99 SER B O 1
ATOM 1576 N N . PRO B 1 100 ? -20.297 22.672 -15.82 1 46.16 100 PRO B N 1
ATOM 1577 C CA . PRO B 1 100 ? -19.672 24 -15.82 1 46.16 100 PRO B CA 1
ATOM 1578 C C . PRO B 1 100 ? -20.688 25.125 -15.594 1 46.16 100 PRO B C 1
ATOM 1580 O O . PRO B 1 100 ? -21.734 25.156 -16.234 1 46.16 100 PRO B O 1
ATOM 1583 N N . ARG B 1 101 ? -20.922 25.641 -14.508 1 41.78 101 ARG B N 1
ATOM 1584 C CA . ARG B 1 101 ? -21.781 26.812 -14.328 1 41.78 101 ARG B CA 1
ATOM 1585 C C . ARG B 1 101 ? -21.5 27.859 -15.391 1 41.78 101 ARG B C 1
ATOM 1587 O O . ARG B 1 101 ? -20.344 28.219 -15.625 1 41.78 101 ARG B O 1
ATOM 1594 N N . LEU B 1 102 ? -22.234 27.984 -16.5 1 40.91 102 LEU B N 1
ATOM 1595 C CA . LEU B 1 102 ? -22.25 29.109 -17.422 1 40.91 102 LEU B CA 1
ATOM 1596 C C . LEU B 1 102 ? -22.125 30.438 -16.688 1 40.91 102 LEU B C 1
ATOM 1598 O O . LEU B 1 102 ? -22.906 30.703 -15.766 1 40.91 102 LEU B O 1
ATOM 1602 N N . ALA B 1 103 ? -20.906 31.078 -16.703 1 35.59 103 ALA B N 1
ATOM 1603 C CA . ALA B 1 103 ? -20.75 32.469 -16.344 1 35.59 103 ALA B CA 1
ATOM 1604 C C . ALA B 1 103 ? -21.531 33.375 -17.312 1 35.59 103 ALA B C 1
ATOM 1606 O O . ALA B 1 103 ? -21.594 33.094 -18.516 1 35.59 103 ALA B O 1
#

Secondary structure (DSSP, 8-state):
--HHHHHHHHHHHHT-SSHHHHHHHHT--HHHHHHHHHTSS---HHHHHHHHHHHT--HHHHHHHHHHHH--SHHHHHHHHHHHHHHHHHHHHHS--------/--HHHHHHHHHHHHT-SSHHHHHHHHT--HHHHHHHHHTSS---HHHHHHHHHHHT--HHHHHHHHHHHH--SHHHHHHHHHHHHHHHHHHHHHS--------

Foldseek 3Di:
DALVVLLVLLCVLVVPDDLCSSCVQLVHHPVVSVCCVVVVDFDALSSLQSSCVSNVHDSLLSRLRRCLVVPPDPVSNVVSVVVNVVVVVVVVVVDDPPDPPDD/DALVVLLVLLCVLVVPDDLCSSCVQLVHHPVVSVCCVVVVDFDALSSLQSSCVSNVHDSLLSRLRRCLVVPPDPVSNVVSVVVNVVVVVVVCVVDDPPDPPDD

Solvent-accessible surface area (backbone atoms only — not comparable to full-atom values): 11674 Å² total; per-residue (Å²): 136,54,66,67,56,50,52,50,46,36,28,60,74,69,66,45,92,42,65,60,54,44,14,57,75,67,71,45,50,55,70,55,49,50,23,44,76,70,64,77,42,72,70,48,63,69,54,24,40,51,49,14,62,70,61,70,47,61,43,63,55,41,36,32,45,34,47,37,73,63,40,88,45,72,65,54,26,49,52,31,50,51,51,45,50,52,54,52,50,56,50,53,70,68,40,73,75,76,71,79,75,84,127,135,53,65,68,55,51,50,50,48,35,29,59,74,69,66,47,91,43,67,60,54,42,14,58,75,66,71,47,51,57,69,55,49,51,24,43,76,69,63,76,44,73,72,47,64,70,54,23,43,51,49,14,61,71,60,70,47,60,44,64,54,41,36,30,44,34,48,38,74,64,41,89,44,73,65,54,27,50,53,32,49,51,51,45,51,52,53,52,49,58,49,51,70,68,39,72,74,76,70,79,76,84,127

Organism: Herbaspirillum seropedicae (strain SmR1) (NCBI:txid757424)

Radius of gyration: 19.17 Å; Cα contacts (8 Å, |Δi|>4): 199; chains: 2; bounding box: 50×60×35 Å